Protein AF-A0A1H5WTA2-F1 (afdb_monomer)

Solvent-accessible surface area (backbone atoms only — not comparable to full-atom values): 16941 Å² total; per-residue (Å²): 140,82,85,82,84,84,79,89,81,89,76,88,74,88,80,73,65,70,66,60,52,54,57,53,52,42,56,57,48,24,68,43,55,63,55,51,53,53,46,54,39,55,41,52,45,49,60,53,58,65,55,60,80,76,51,88,81,74,88,73,89,68,82,70,46,68,58,52,55,58,46,52,54,43,55,51,43,40,60,51,52,56,31,44,99,78,43,45,76,58,60,52,90,80,53,52,48,68,46,43,45,50,36,42,52,50,46,51,51,49,54,52,53,51,29,50,51,37,24,52,56,18,48,63,57,35,64,82,53,51,92,81,54,60,69,68,60,51,33,52,54,71,43,33,37,80,45,73,45,97,88,73,42,80,44,80,43,81,43,88,70,57,66,72,60,44,44,54,47,18,56,50,47,32,22,62,54,69,71,46,98,65,79,86,71,74,83,43,69,36,42,53,22,37,59,53,27,49,56,52,39,55,33,55,77,58,55,90,51,79,71,38,57,62,51,51,53,68,53,42,52,24,32,51,43,17,43,58,38,51,52,52,53,51,47,69,53,47,54,60,53,39,54,53,50,54,54,51,51,52,52,50,50,50,56,58,70,67,46,58,71,69,67,64,52,61,66,65,67,77,72,72,88,69,78,75,82,77,76,80,82,74,79,83,81,90,127

Foldseek 3Di:
DDDDDDDDDDDDDPPPVPVVVVVVVQQVLLVCVVVLQLVLLVLLQVLVVVLVVPDDDPDPVPPPRLSNVVVVLVVVLCVLQVCDNSRDRDQLVVDDLVSLLVNLVSLLVVLVSVLLSLLVSLLSLCVVPVVVDDPVLNCVSVQWDWDQDPVRDIDIDRHPDDSVNSSQSSLVSNCVSLVHPDDQPCPDPLVVLLVLSVVLNVQCVDPPDPCSSGQHSVSSVSSVSNSSSSSVSSSVRSVVSSVVVVVVVVVVVVVVVPPPVVVVVVVVVPPPDPDDPDPPPDDDDDD

Structure (mmCIF, N/CA/C/O backbone):
data_AF-A0A1H5WTA2-F1
#
_entry.id   AF-A0A1H5WTA2-F1
#
loop_
_atom_site.group_PDB
_atom_site.id
_atom_site.type_symbol
_atom_site.label_atom_id
_atom_site.label_alt_id
_atom_site.label_comp_id
_atom_site.label_asym_id
_atom_site.label_entity_id
_atom_site.label_seq_id
_atom_site.pdbx_PDB_ins_code
_atom_site.Cartn_x
_atom_site.Cartn_y
_atom_site.Cartn_z
_atom_site.occupancy
_atom_site.B_iso_or_equiv
_atom_site.auth_seq_id
_atom_site.auth_comp_id
_atom_site.auth_asym_id
_atom_site.auth_atom_id
_atom_site.pdbx_PDB_model_num
ATOM 1 N N . MET A 1 1 ? 7.144 -55.702 -43.735 1.00 42.22 1 MET A N 1
ATOM 2 C CA . MET A 1 1 ? 6.876 -54.840 -42.567 1.00 42.22 1 MET A CA 1
ATOM 3 C C . MET A 1 1 ? 6.988 -53.385 -43.007 1.00 42.22 1 MET A C 1
ATOM 5 O O . MET A 1 1 ? 8.106 -52.955 -43.255 1.00 42.22 1 MET A O 1
ATOM 9 N N . PRO A 1 2 ? 5.873 -52.662 -43.200 1.00 40.41 2 PRO A N 1
ATOM 10 C CA . PRO A 1 2 ? 5.891 -51.231 -43.479 1.00 40.41 2 PRO A CA 1
ATOM 11 C C . PRO A 1 2 ? 5.457 -50.428 -42.241 1.00 40.41 2 PRO A C 1
ATOM 13 O O . PRO A 1 2 ? 4.438 -50.735 -41.625 1.00 40.41 2 PRO A O 1
ATOM 16 N N . CYS A 1 3 ? 6.215 -49.390 -41.890 1.00 32.62 3 CYS A N 1
ATOM 17 C CA . CYS A 1 3 ? 5.783 -48.382 -40.924 1.00 32.62 3 CYS A CA 1
ATOM 18 C C . CYS A 1 3 ? 4.913 -47.336 -41.637 1.00 32.62 3 CYS A C 1
ATOM 20 O O . CYS A 1 3 ? 5.401 -46.560 -42.455 1.00 32.62 3 CYS A O 1
ATOM 22 N N . SER A 1 4 ? 3.623 -47.334 -41.306 1.00 38.66 4 SER A N 1
ATOM 23 C CA . SER A 1 4 ? 2.696 -46.193 -41.375 1.00 38.66 4 SER A CA 1
ATOM 24 C C . SER A 1 4 ? 3.353 -44.937 -40.772 1.00 38.66 4 SER A C 1
ATOM 26 O O . SER A 1 4 ? 3.946 -45.030 -39.703 1.00 38.66 4 SER A O 1
ATOM 28 N N . GLY A 1 5 ? 3.349 -43.746 -41.375 1.00 33.62 5 GLY A N 1
ATOM 29 C CA . GLY A 1 5 ? 2.240 -43.082 -42.059 1.00 33.62 5 GLY A CA 1
ATOM 30 C C . GLY A 1 5 ? 1.516 -42.172 -41.061 1.00 33.62 5 GLY A C 1
ATOM 31 O O . GLY A 1 5 ? 0.397 -42.485 -40.673 1.00 33.62 5 GLY A O 1
ATOM 32 N N . PHE A 1 6 ? 2.174 -41.105 -40.586 1.00 31.66 6 PHE A N 1
ATOM 33 C CA . PHE A 1 6 ? 1.567 -40.124 -39.678 1.00 31.66 6 PHE A CA 1
ATOM 34 C C . PHE A 1 6 ? 1.044 -38.933 -40.483 1.00 31.66 6 PHE A C 1
ATOM 36 O O . PHE A 1 6 ? 1.779 -38.293 -41.234 1.00 31.66 6 PHE A O 1
ATOM 43 N N . ALA A 1 7 ? -0.260 -38.715 -40.347 1.00 33.03 7 ALA A N 1
ATOM 44 C CA . ALA A 1 7 ? -1.052 -37.718 -41.037 1.00 33.03 7 ALA A CA 1
ATOM 45 C C . ALA A 1 7 ? -0.747 -36.295 -40.550 1.00 33.03 7 ALA A C 1
ATOM 47 O O . ALA A 1 7 ? -0.477 -36.064 -39.371 1.00 33.03 7 ALA A O 1
ATOM 48 N N . GLY A 1 8 ? -0.834 -35.347 -41.484 1.00 32.91 8 GLY A N 1
ATOM 49 C CA . GLY A 1 8 ? -0.796 -33.920 -41.209 1.00 32.91 8 GLY A CA 1
ATOM 50 C C . GLY A 1 8 ? -2.037 -33.460 -40.448 1.00 32.91 8 GLY A C 1
ATOM 51 O O . GLY A 1 8 ? -3.159 -33.861 -40.755 1.00 32.91 8 GLY A O 1
ATOM 52 N N . PHE A 1 9 ? -1.813 -32.583 -39.476 1.00 26.11 9 PHE A N 1
ATOM 53 C CA . PHE A 1 9 ? -2.850 -31.797 -38.827 1.00 26.11 9 PHE A CA 1
ATOM 54 C C . PHE A 1 9 ? -2.501 -30.326 -39.056 1.00 26.11 9 PHE A C 1
ATOM 56 O O . PHE A 1 9 ? -1.561 -29.797 -38.466 1.00 26.11 9 PHE A O 1
ATOM 63 N N . VAL A 1 10 ? -3.219 -29.697 -39.985 1.00 35.22 10 VAL A N 1
ATOM 64 C CA . VAL A 1 10 ? -3.236 -28.245 -40.161 1.00 35.22 10 VAL A CA 1
ATOM 65 C C . VAL A 1 10 ? -4.259 -27.717 -39.164 1.00 35.22 10 VAL A C 1
ATOM 67 O O . VAL A 1 10 ? -5.447 -27.998 -39.295 1.00 35.22 10 VAL A O 1
ATOM 70 N N . ALA A 1 11 ? -3.797 -26.981 -38.159 1.00 30.08 11 ALA A N 1
ATOM 71 C CA . ALA A 1 11 ? -4.646 -26.144 -37.326 1.00 30.08 11 ALA A CA 1
ATOM 72 C C . ALA A 1 11 ? -4.147 -24.705 -37.468 1.00 30.08 11 ALA A C 1
ATOM 74 O O . ALA A 1 11 ? -3.214 -24.282 -36.791 1.00 30.08 11 ALA A O 1
ATOM 75 N N . GLU A 1 12 ? -4.755 -23.972 -38.399 1.00 34.84 12 GLU A N 1
ATOM 76 C CA . GLU A 1 12 ? -4.746 -22.513 -38.384 1.00 34.84 12 GLU A CA 1
ATOM 77 C C . GLU A 1 12 ? -5.576 -22.057 -37.179 1.00 34.84 12 GLU A C 1
ATOM 79 O O . GLU A 1 12 ? -6.804 -22.132 -37.185 1.00 34.84 12 GLU A O 1
ATOM 84 N N . THR A 1 13 ? -4.915 -21.596 -36.121 1.00 34.09 13 THR A N 1
ATOM 85 C CA . THR A 1 13 ? -5.568 -20.793 -35.087 1.00 34.09 13 THR A CA 1
ATOM 86 C C . THR A 1 13 ? -5.339 -19.323 -35.410 1.00 34.09 13 THR A C 1
ATOM 88 O O . THR A 1 13 ? -4.227 -18.812 -35.293 1.00 34.09 13 THR A O 1
ATOM 91 N N . ASN A 1 14 ? -6.415 -18.665 -35.841 1.00 35.31 14 ASN A N 1
ATOM 92 C CA . ASN A 1 14 ? -6.535 -17.217 -35.967 1.00 35.31 14 ASN A CA 1
ATOM 93 C C . ASN A 1 14 ? -6.326 -16.565 -34.591 1.00 35.31 14 ASN A C 1
ATOM 95 O O . ASN A 1 14 ? -7.237 -16.548 -33.766 1.00 35.31 14 ASN A O 1
ATOM 99 N N . ASP A 1 15 ? -5.131 -16.024 -34.355 1.00 38.53 15 ASP A N 1
ATOM 100 C CA . ASP A 1 15 ? -4.740 -15.366 -33.101 1.00 38.53 15 ASP A CA 1
ATOM 101 C C . ASP A 1 15 ? -4.646 -13.837 -33.272 1.00 38.53 15 ASP A C 1
ATOM 103 O O . ASP A 1 15 ? -3.722 -13.163 -32.823 1.00 38.53 15 ASP A O 1
ATOM 107 N N . SER A 1 16 ? -5.614 -13.272 -33.993 1.00 35.16 16 SER A N 1
ATOM 108 C CA . SER A 1 16 ? -5.727 -11.834 -34.279 1.00 35.16 16 SER A CA 1
ATOM 109 C C . SER A 1 16 ? -6.847 -11.146 -33.483 1.00 35.16 16 SER A C 1
ATOM 111 O O . SER A 1 16 ? -6.972 -9.922 -33.527 1.00 35.16 16 SER A O 1
ATOM 113 N N . GLN A 1 17 ? -7.610 -11.898 -32.677 1.00 34.31 17 GLN A N 1
ATOM 114 C CA . GLN A 1 17 ? -8.686 -11.359 -31.834 1.00 34.31 17 GLN A CA 1
ATOM 115 C C . GLN A 1 17 ? -8.200 -10.889 -30.439 1.00 34.31 17 GLN A C 1
ATOM 117 O O . GLN A 1 17 ? -8.826 -10.017 -29.843 1.00 34.31 17 GLN A O 1
ATOM 122 N N . SER A 1 18 ? -7.063 -11.387 -29.923 1.00 37.81 18 SER A N 1
ATOM 123 C CA . SER A 1 18 ? -6.596 -11.106 -28.543 1.00 37.81 18 SER A CA 1
ATOM 124 C C . SER A 1 18 ? -5.910 -9.737 -28.357 1.00 37.81 18 SER A C 1
ATOM 126 O O . SER A 1 18 ? -5.870 -9.180 -27.254 1.00 37.81 18 SER A O 1
ATOM 128 N N . LEU A 1 19 ? -5.422 -9.132 -29.444 1.00 32.38 19 LEU A N 1
ATOM 129 C CA . LEU A 1 19 ? -4.776 -7.813 -29.422 1.00 32.38 19 LEU A CA 1
ATOM 130 C C . LEU A 1 19 ? -5.785 -6.652 -29.461 1.00 32.38 19 LEU A C 1
ATOM 132 O O . LEU A 1 19 ? -5.507 -5.577 -28.927 1.00 32.38 19 LEU A O 1
ATOM 136 N N . HIS A 1 20 ? -6.981 -6.873 -30.015 1.00 33.72 20 HIS A N 1
ATOM 137 C CA . HIS A 1 20 ? -8.025 -5.846 -30.090 1.00 33.72 20 HIS A CA 1
ATOM 138 C C . HIS A 1 20 ? -8.736 -5.632 -28.736 1.00 33.72 20 HIS A C 1
ATOM 140 O O . HIS A 1 20 ? -9.089 -4.498 -28.395 1.00 33.72 20 HIS A O 1
ATOM 146 N N . ASP A 1 21 ? -8.839 -6.681 -27.910 1.00 33.03 21 ASP A N 1
ATOM 147 C CA . ASP A 1 21 ? -9.397 -6.606 -26.549 1.00 33.03 21 ASP A CA 1
ATOM 148 C C . ASP A 1 21 ? -8.454 -5.912 -25.554 1.00 33.03 21 ASP A C 1
ATOM 150 O O . ASP A 1 21 ? -8.902 -5.211 -24.644 1.00 33.03 21 ASP A O 1
ATOM 154 N N . SER A 1 22 ? -7.140 -6.000 -25.775 1.00 32.94 22 SER A N 1
ATOM 155 C CA . SER A 1 22 ? -6.124 -5.335 -24.946 1.00 32.94 22 SER A CA 1
ATOM 156 C C . SER A 1 22 ? -6.201 -3.801 -25.046 1.00 32.94 22 SER A C 1
ATOM 158 O O . SER A 1 22 ? -6.041 -3.091 -24.049 1.00 32.94 22 SER A O 1
ATOM 160 N N . GLY A 1 23 ? -6.529 -3.276 -26.234 1.00 29.31 23 GLY A N 1
ATOM 161 C CA . GLY A 1 23 ? -6.709 -1.840 -26.477 1.00 29.31 23 GLY A CA 1
ATOM 162 C C . GLY A 1 23 ? -8.018 -1.266 -25.915 1.00 29.31 23 GLY A C 1
ATOM 163 O O . GLY A 1 23 ? -8.058 -0.097 -25.519 1.00 29.31 23 GLY A O 1
ATOM 164 N N . LEU A 1 24 ? -9.080 -2.076 -25.831 1.00 29.39 24 LEU A N 1
ATOM 165 C CA . LEU A 1 24 ? -10.353 -1.687 -25.211 1.00 29.39 24 LEU A CA 1
ATOM 166 C C . LEU A 1 24 ? -10.267 -1.735 -23.673 1.00 29.39 24 LEU A C 1
ATOM 168 O O . LEU A 1 24 ? -10.794 -0.851 -22.993 1.00 29.39 24 LEU A O 1
ATOM 172 N N . LEU A 1 25 ? -9.524 -2.710 -23.129 1.00 31.33 25 LEU A N 1
ATOM 173 C CA . LEU A 1 25 ? -9.218 -2.808 -21.700 1.00 31.33 25 LEU A CA 1
ATOM 174 C C . LEU A 1 25 ? -8.402 -1.598 -21.216 1.00 31.33 25 LEU A C 1
ATOM 176 O O . LEU A 1 25 ? -8.705 -1.054 -20.156 1.00 31.33 25 LEU A O 1
ATOM 180 N N . ALA A 1 26 ? -7.420 -1.144 -22.006 1.00 30.30 26 ALA A N 1
ATOM 181 C CA . ALA A 1 26 ? -6.582 0.021 -21.705 1.00 30.30 26 ALA A CA 1
ATOM 182 C C . ALA A 1 26 ? -7.371 1.348 -21.705 1.00 30.30 26 ALA A C 1
ATOM 184 O O . ALA A 1 26 ? -7.215 2.164 -20.797 1.00 30.30 26 ALA A O 1
ATOM 185 N N . LYS A 1 27 ? -8.294 1.540 -22.661 1.00 29.98 27 LYS A N 1
ATOM 186 C CA . LYS A 1 27 ? -9.157 2.737 -22.720 1.00 29.98 27 LYS A CA 1
ATOM 187 C C . LYS A 1 27 ? -10.151 2.820 -21.553 1.00 29.98 27 LYS A C 1
ATOM 189 O O . LYS A 1 27 ? -10.397 3.910 -21.039 1.00 29.98 27 LYS A O 1
ATOM 194 N N . ASN A 1 28 ? -10.686 1.683 -21.098 1.00 30.03 28 ASN A N 1
ATOM 195 C CA . ASN A 1 28 ? -11.570 1.631 -19.925 1.00 30.03 28 ASN A CA 1
ATOM 196 C C . ASN A 1 28 ? -10.795 1.719 -18.597 1.00 30.03 28 ASN A C 1
ATOM 198 O O . ASN A 1 28 ? -11.300 2.284 -17.629 1.00 30.03 28 ASN A O 1
ATOM 202 N N . LEU A 1 29 ? -9.549 1.236 -18.564 1.00 29.86 29 LEU A N 1
ATOM 203 C CA . LEU A 1 29 ? -8.609 1.413 -17.454 1.00 29.86 29 LEU A CA 1
ATOM 204 C C . LEU A 1 29 ? -8.267 2.887 -17.199 1.00 29.86 29 LEU A C 1
ATOM 206 O O . LEU A 1 29 ? -8.200 3.280 -16.040 1.00 29.86 29 LEU A O 1
ATOM 210 N N . CYS A 1 30 ? -8.112 3.698 -18.250 1.00 33.75 30 CYS A N 1
ATOM 211 C CA . CYS A 1 30 ? -7.736 5.111 -18.144 1.00 33.75 30 CYS A CA 1
ATOM 212 C C . CYS A 1 30 ? -8.818 5.994 -17.501 1.00 33.75 30 CYS A C 1
ATOM 214 O O . CYS A 1 30 ? -8.522 6.701 -16.540 1.00 33.75 30 CYS A O 1
ATOM 216 N N . LYS A 1 31 ? -10.073 5.934 -17.975 1.00 31.95 31 LYS A N 1
ATOM 217 C CA . LYS A 1 31 ? -11.175 6.725 -17.382 1.00 31.95 31 LYS A CA 1
ATOM 218 C C . LYS A 1 31 ? -11.477 6.316 -15.939 1.00 31.95 31 LYS A C 1
ATOM 220 O O . LYS A 1 31 ? -11.933 7.127 -15.142 1.00 31.95 31 LYS A O 1
ATOM 225 N N . CYS A 1 32 ? -11.196 5.057 -15.616 1.00 37.50 32 CYS A N 1
ATOM 226 C CA . CYS A 1 32 ? -11.264 4.524 -14.268 1.00 37.50 32 CYS A CA 1
ATOM 227 C C . CYS A 1 32 ? -10.098 5.038 -13.405 1.00 37.50 32 CYS A C 1
ATOM 229 O O . CYS A 1 32 ? -10.325 5.539 -12.316 1.00 37.50 32 CYS A O 1
ATOM 231 N N . ALA A 1 33 ? -8.849 4.963 -13.865 1.00 34.31 33 ALA A N 1
ATOM 232 C CA . ALA A 1 33 ? -7.684 5.300 -13.045 1.00 34.31 33 ALA A CA 1
ATOM 233 C C . ALA A 1 33 ? -7.612 6.787 -12.650 1.00 34.31 33 ALA A C 1
ATOM 235 O O . ALA A 1 33 ? -7.187 7.082 -11.534 1.00 34.31 33 ALA A O 1
ATOM 236 N N . THR A 1 34 ? -8.055 7.722 -13.499 1.00 42.34 34 THR A N 1
ATOM 237 C CA . THR A 1 34 ? -8.041 9.162 -13.173 1.00 42.34 34 THR A CA 1
ATOM 238 C C . THR A 1 34 ? -9.149 9.554 -12.191 1.00 42.34 34 THR A C 1
ATOM 240 O O . THR A 1 34 ? -8.866 10.226 -11.206 1.00 42.34 34 THR A O 1
ATOM 243 N N . GLY A 1 35 ? -10.381 9.058 -12.365 1.00 43.56 35 GLY A N 1
ATOM 244 C CA . GLY A 1 35 ? -11.494 9.354 -11.448 1.00 43.56 35 GLY A CA 1
ATOM 245 C C . GLY A 1 35 ? -11.498 8.531 -10.151 1.00 43.56 35 GLY A C 1
ATOM 246 O O . GLY A 1 35 ? -11.814 9.041 -9.077 1.00 43.56 35 GLY A O 1
ATOM 247 N N . HIS A 1 36 ? -11.127 7.250 -10.206 1.00 48.03 36 HIS A N 1
ATOM 248 C CA . HIS A 1 36 ? -11.206 6.361 -9.038 1.00 48.03 36 HIS A CA 1
ATOM 249 C C . HIS A 1 36 ? -10.177 6.686 -7.971 1.00 48.03 36 HIS A C 1
ATOM 251 O O . HIS A 1 36 ? -10.388 6.475 -6.779 1.00 48.03 36 HIS A O 1
ATOM 257 N N . SER A 1 37 ? -9.041 7.193 -8.400 1.00 45.75 37 SER A N 1
ATOM 258 C CA . SER A 1 37 ? -7.910 7.386 -7.530 1.00 45.75 37 SER A CA 1
ATOM 259 C C . SER A 1 37 ? -7.973 8.753 -6.829 1.00 45.75 37 SER A C 1
ATOM 261 O O . SER A 1 37 ? -7.564 8.883 -5.672 1.00 45.75 37 SER A O 1
ATOM 263 N N . GLU A 1 38 ? -8.621 9.733 -7.462 1.00 46.09 38 GLU A N 1
ATOM 264 C CA . GLU A 1 38 ? -9.138 10.942 -6.822 1.00 46.09 38 GLU A CA 1
ATOM 265 C C . GLU A 1 38 ? -10.255 10.605 -5.818 1.00 46.09 38 GLU A C 1
ATOM 267 O O . GLU A 1 38 ? -10.238 11.106 -4.694 1.00 46.09 38 GLU A O 1
ATOM 272 N N . ALA A 1 39 ? -11.155 9.670 -6.156 1.00 46.56 39 ALA A N 1
ATOM 273 C CA . ALA A 1 39 ? -12.184 9.188 -5.235 1.00 46.56 39 ALA A CA 1
ATOM 274 C C . ALA A 1 39 ? -11.585 8.512 -3.989 1.00 46.56 39 ALA A C 1
ATOM 276 O O . ALA A 1 39 ? -11.941 8.909 -2.884 1.00 46.56 39 ALA A O 1
ATOM 277 N N . ILE A 1 40 ? -10.621 7.584 -4.120 1.00 52.53 40 ILE A N 1
ATOM 278 C CA . ILE A 1 40 ? -9.873 7.015 -2.971 1.00 52.53 40 ILE A CA 1
ATOM 279 C C . ILE A 1 40 ? -9.318 8.122 -2.081 1.00 52.53 40 ILE A C 1
ATOM 281 O O . ILE A 1 40 ? -9.391 8.054 -0.855 1.00 52.53 40 ILE A O 1
ATOM 285 N N . PHE A 1 41 ? -8.753 9.149 -2.707 1.00 53.91 41 PHE A N 1
ATOM 286 C CA . PHE A 1 41 ? -8.144 10.252 -1.994 1.00 53.91 41 PHE A CA 1
ATOM 287 C C . PHE A 1 41 ? -9.169 11.072 -1.223 1.00 53.91 41 PHE A C 1
ATOM 289 O O . PHE A 1 41 ? -9.008 11.273 -0.024 1.00 53.91 41 PHE A O 1
ATOM 296 N N . LEU A 1 42 ? -10.259 11.479 -1.868 1.00 49.81 42 LEU A N 1
ATOM 297 C CA . LEU A 1 42 ? -11.355 12.208 -1.229 1.00 49.81 42 LEU A CA 1
ATOM 298 C C . LEU A 1 42 ? -12.015 11.397 -0.105 1.00 49.81 42 LEU A C 1
ATOM 300 O O . LEU A 1 42 ? -12.370 11.964 0.928 1.00 49.81 42 LEU A O 1
ATOM 304 N N . ILE A 1 43 ? -12.105 10.077 -0.273 1.00 53.62 43 ILE A N 1
ATOM 305 C CA . ILE A 1 43 ? -12.581 9.123 0.733 1.00 53.62 43 ILE A CA 1
ATOM 306 C C . ILE A 1 43 ? -11.666 9.127 1.963 1.00 53.62 43 ILE A C 1
ATOM 308 O O . ILE A 1 43 ? -12.142 9.294 3.087 1.00 53.62 43 ILE A O 1
ATOM 312 N N . LEU A 1 44 ? -10.352 8.987 1.761 1.00 51.84 44 LEU A N 1
ATOM 313 C CA . LEU A 1 44 ? -9.369 8.989 2.845 1.00 51.84 44 LEU A CA 1
ATOM 314 C C . LEU A 1 44 ? -9.343 10.341 3.568 1.00 51.84 44 LEU A C 1
ATOM 316 O O . LEU A 1 44 ? -9.304 10.379 4.792 1.00 51.84 44 LEU A O 1
ATOM 320 N N . ILE A 1 45 ? -9.432 11.448 2.832 1.00 53.09 45 ILE A N 1
ATOM 321 C CA . ILE A 1 45 ? -9.474 12.808 3.388 1.00 53.09 45 ILE A CA 1
ATOM 322 C C . ILE A 1 45 ? -10.716 13.020 4.246 1.00 53.09 45 ILE A C 1
ATOM 324 O O . ILE A 1 45 ? -10.609 13.555 5.349 1.00 53.09 45 ILE A O 1
ATOM 328 N N . ARG A 1 46 ? -11.891 12.586 3.775 1.00 53.81 46 ARG A N 1
ATOM 329 C CA . ARG A 1 46 ? -13.125 12.663 4.567 1.00 53.81 46 ARG A CA 1
ATOM 330 C C . ARG A 1 46 ? -13.026 11.820 5.829 1.00 53.81 46 ARG A C 1
ATOM 332 O O . ARG A 1 46 ? -13.321 12.341 6.899 1.00 53.81 46 ARG A O 1
ATOM 339 N N . ALA A 1 47 ? -12.543 10.581 5.726 1.00 50.06 47 ALA A N 1
ATOM 340 C CA . ALA A 1 47 ? -12.356 9.706 6.883 1.00 50.06 47 ALA A CA 1
ATOM 341 C C . ALA A 1 47 ? -11.379 10.300 7.919 1.00 50.06 47 ALA A C 1
ATOM 343 O O . ALA A 1 47 ? -11.614 10.188 9.121 1.00 50.06 47 ALA A O 1
ATOM 344 N N . ILE A 1 48 ? -10.319 10.978 7.462 1.00 49.81 48 ILE A N 1
ATOM 345 C CA . ILE A 1 48 ? -9.354 11.677 8.322 1.00 49.81 48 ILE A CA 1
ATOM 346 C C . ILE A 1 48 ? -10.002 12.892 9.001 1.00 49.81 48 ILE A C 1
ATOM 348 O O . ILE A 1 48 ? -9.944 13.003 10.225 1.00 49.81 48 ILE A O 1
ATOM 352 N N . ASN A 1 49 ? -10.663 13.765 8.236 1.00 48.16 49 ASN A N 1
ATOM 353 C CA . ASN A 1 49 ? -11.277 14.988 8.764 1.00 48.16 49 ASN A CA 1
ATOM 354 C C . ASN A 1 49 ? -12.422 14.693 9.756 1.00 48.16 49 ASN A C 1
ATOM 356 O O . ASN A 1 49 ? -12.604 15.440 10.710 1.00 48.16 49 ASN A O 1
ATOM 360 N N . MET A 1 50 ? -13.141 13.573 9.596 1.00 53.91 50 MET A N 1
ATOM 361 C CA . MET A 1 50 ? -14.200 13.133 10.521 1.00 53.91 50 MET A CA 1
ATOM 362 C C . MET A 1 50 ? -13.718 12.807 11.941 1.00 53.91 50 MET A C 1
ATOM 364 O O . MET A 1 50 ? -14.509 12.867 12.881 1.00 53.91 50 MET A O 1
ATOM 368 N N . GLN A 1 51 ? -12.463 12.382 12.105 1.00 47.31 51 GLN A N 1
ATOM 369 C CA . GLN A 1 51 ? -11.945 11.928 13.403 1.00 47.31 51 GLN A CA 1
ATOM 370 C C . GLN A 1 51 ? -11.280 13.061 14.193 1.00 47.31 51 GLN A C 1
ATOM 372 O O . GLN A 1 51 ? -11.223 12.998 15.420 1.00 47.31 51 GLN A O 1
ATOM 377 N N . VAL A 1 52 ? -10.832 14.118 13.506 1.00 46.56 52 VAL A N 1
ATOM 378 C CA . VAL A 1 52 ? -10.250 15.317 14.132 1.00 46.56 52 VAL A CA 1
ATOM 379 C C . VAL A 1 52 ? -11.302 16.092 14.936 1.00 46.56 52 VAL A C 1
ATOM 381 O O . VAL A 1 52 ? -10.987 16.651 15.978 1.00 46.56 52 VAL A O 1
ATOM 384 N N . GLU A 1 53 ? -12.574 16.040 14.536 1.00 48.44 53 GLU A N 1
ATOM 385 C CA . GLU A 1 53 ? -13.669 16.748 15.218 1.00 48.44 53 GLU A CA 1
ATOM 386 C C . GLU A 1 53 ? -14.070 16.133 16.578 1.00 48.44 53 GLU A C 1
ATOM 388 O O . GLU A 1 53 ? -14.829 16.741 17.329 1.00 48.44 53 GLU A O 1
ATOM 393 N N . LYS A 1 54 ? -13.573 14.931 16.920 1.00 45.12 54 LYS A N 1
ATOM 394 C CA . LYS A 1 54 ? -13.970 14.187 18.134 1.00 45.12 54 LYS A CA 1
ATOM 395 C C . LYS A 1 54 ? -12.899 14.072 19.221 1.00 45.12 54 LYS A C 1
ATOM 397 O O . LYS A 1 54 ? -13.204 13.513 20.273 1.00 45.12 54 LYS A O 1
ATOM 402 N N . GLN A 1 55 ? -11.676 14.566 19.016 1.00 42.16 55 GLN A N 1
ATOM 403 C CA . GLN A 1 55 ? -10.627 14.508 20.044 1.00 42.16 55 GLN A CA 1
ATOM 404 C C . GLN A 1 55 ? -10.045 15.894 20.350 1.00 42.16 55 GLN A C 1
ATOM 406 O O . GLN A 1 55 ? -9.764 16.643 19.415 1.00 42.16 55 GLN A O 1
ATOM 411 N N . PRO A 1 56 ? -9.828 16.248 21.635 1.00 42.50 56 PRO A N 1
ATOM 412 C CA . PRO A 1 56 ? -9.079 17.447 21.982 1.00 42.50 56 PRO A CA 1
ATOM 413 C C . PRO A 1 56 ? -7.662 17.320 21.413 1.00 42.50 56 PRO A C 1
ATOM 415 O O . PRO A 1 56 ? -6.956 16.343 21.669 1.00 42.50 56 PRO A O 1
ATOM 418 N N . ALA A 1 57 ? -7.302 18.292 20.581 1.00 39.56 57 ALA A N 1
ATOM 419 C CA . ALA A 1 57 ? -6.100 18.316 19.769 1.00 39.56 57 ALA A CA 1
ATOM 420 C C . ALA A 1 57 ? -4.825 18.035 20.585 1.00 39.56 57 ALA A C 1
ATOM 422 O O . ALA A 1 57 ? -4.419 18.824 21.434 1.00 39.56 57 ALA A O 1
ATOM 423 N N . GLN A 1 58 ? -4.149 16.932 20.269 1.00 43.81 58 GLN A N 1
ATOM 424 C CA . GLN A 1 58 ? -2.690 16.899 20.321 1.00 43.81 58 GLN A CA 1
ATOM 425 C C . GLN A 1 58 ? -2.209 17.495 18.988 1.00 43.81 58 GLN A C 1
ATOM 427 O O . GLN A 1 58 ? -2.625 16.988 17.940 1.00 43.81 58 GLN A O 1
ATOM 432 N N . PRO A 1 59 ? -1.403 18.571 18.986 1.00 40.28 59 PRO A N 1
ATOM 433 C CA . PRO A 1 59 ? -0.967 19.215 17.757 1.00 40.28 59 PRO A CA 1
ATOM 434 C C . PRO A 1 59 ? 0.038 18.302 17.053 1.00 40.28 59 PRO A C 1
ATOM 436 O O . PRO A 1 59 ? 1.196 18.189 17.444 1.00 40.28 59 PRO A O 1
ATOM 439 N N . PHE A 1 60 ? -0.426 17.606 16.020 1.00 45.25 60 PHE A N 1
ATOM 440 C CA . PHE A 1 60 ? 0.451 17.094 14.979 1.00 45.25 60 PHE A CA 1
ATOM 441 C C . PHE A 1 60 ? 0.585 18.225 13.954 1.00 45.25 60 PHE A C 1
ATOM 443 O O . PHE A 1 60 ? -0.293 18.405 13.117 1.00 45.25 60 PHE A O 1
ATOM 450 N N . ASP A 1 61 ? 1.661 19.005 14.055 1.00 40.41 61 ASP A N 1
ATOM 451 C CA . ASP A 1 61 ? 1.964 20.182 13.217 1.00 40.41 61 ASP A CA 1
ATOM 452 C C . ASP A 1 61 ? 2.306 19.854 11.742 1.00 40.41 61 ASP A C 1
ATOM 454 O O . ASP A 1 61 ? 2.819 20.691 11.003 1.00 40.41 61 ASP A O 1
ATOM 458 N N . GLU A 1 62 ? 2.010 18.647 11.254 1.00 49.19 62 GLU A N 1
ATOM 459 C CA . GLU A 1 62 ? 2.201 18.280 9.847 1.00 49.19 62 GLU A CA 1
ATOM 460 C C . GLU A 1 62 ? 0.871 18.312 9.098 1.00 49.19 62 GLU A C 1
ATOM 462 O O . GLU A 1 62 ? 0.268 17.299 8.743 1.00 49.19 62 GLU A O 1
ATOM 467 N N . GLU A 1 63 ? 0.451 19.532 8.784 1.00 44.84 63 GLU A N 1
ATOM 468 C CA . GLU A 1 63 ? -0.634 19.858 7.858 1.00 44.84 63 GLU A CA 1
ATOM 469 C C . GLU A 1 63 ? -0.274 19.551 6.388 1.00 44.84 63 GLU A C 1
ATOM 471 O O . GLU A 1 63 ? -0.869 20.079 5.444 1.00 44.84 63 GLU A O 1
ATOM 476 N N . VAL A 1 64 ? 0.680 18.646 6.145 1.00 49.38 64 VAL A N 1
ATOM 477 C CA . VAL A 1 64 ? 0.769 17.995 4.845 1.00 49.38 64 VAL A CA 1
ATOM 478 C C . VAL A 1 64 ? -0.365 16.986 4.805 1.00 49.38 64 VAL A C 1
ATOM 480 O O . VAL A 1 64 ? -0.217 15.814 5.151 1.00 49.38 64 VAL A O 1
ATOM 483 N N . SER A 1 65 ? -1.543 17.479 4.419 1.00 58.78 65 SER A N 1
ATOM 484 C CA . SER A 1 65 ? -2.718 16.645 4.236 1.00 58.78 65 SER A CA 1
ATOM 485 C C . SER A 1 65 ? -2.296 15.431 3.419 1.00 58.78 65 SER A C 1
ATOM 487 O O . SER A 1 65 ? -1.721 15.578 2.340 1.00 58.78 65 SER A O 1
ATOM 489 N N . ILE A 1 66 ? -2.569 14.227 3.922 1.00 52.25 66 ILE A N 1
ATOM 490 C CA . ILE A 1 66 ? -2.319 12.973 3.199 1.00 52.25 66 ILE A CA 1
ATOM 491 C C . ILE A 1 66 ? -2.882 13.081 1.764 1.00 52.25 66 ILE A C 1
ATOM 493 O O . ILE A 1 66 ? -2.271 12.536 0.851 1.00 52.25 66 ILE A O 1
ATOM 497 N N . ALA A 1 67 ? -3.939 13.904 1.579 1.00 53.25 67 ALA A N 1
ATOM 498 C CA . ALA A 1 67 ? -4.519 14.445 0.338 1.00 53.25 67 ALA A CA 1
ATOM 499 C C . ALA A 1 67 ? -3.556 15.036 -0.699 1.00 53.25 67 ALA A C 1
ATOM 501 O O . ALA A 1 67 ? -3.752 14.909 -1.905 1.00 53.25 67 ALA A O 1
ATOM 502 N N . LYS A 1 68 ? -2.578 15.786 -0.223 1.00 61.28 68 LYS A N 1
ATOM 503 C CA . LYS A 1 68 ? -1.601 16.484 -1.031 1.00 61.28 68 LYS A CA 1
ATOM 504 C C . LYS A 1 68 ? -0.512 15.500 -1.434 1.00 61.28 68 LYS A C 1
ATOM 506 O O . LYS A 1 68 ? -0.281 15.351 -2.624 1.00 61.28 68 LYS A O 1
ATOM 511 N N . ILE A 1 69 ? -0.000 14.716 -0.479 1.00 57.84 69 ILE A N 1
ATOM 512 C CA . ILE A 1 69 ? 1.056 13.721 -0.721 1.00 57.84 69 ILE A CA 1
ATOM 513 C C . ILE A 1 69 ? 0.651 12.711 -1.791 1.00 57.84 69 ILE A C 1
ATOM 515 O O . ILE A 1 69 ? 1.412 12.496 -2.719 1.00 57.84 69 ILE A O 1
ATOM 519 N N . GLY A 1 70 ? -0.523 12.077 -1.715 1.00 61.12 70 GLY A N 1
ATOM 520 C CA . GLY A 1 70 ? -0.855 11.084 -2.748 1.00 61.12 70 GLY A CA 1
ATOM 521 C C . GLY A 1 70 ? -1.450 11.649 -4.035 1.00 61.12 70 GLY A C 1
ATOM 522 O O . GLY A 1 70 ? -1.493 10.905 -5.010 1.00 61.12 70 GLY A O 1
ATOM 523 N N . ARG A 1 71 ? -1.839 12.934 -4.091 1.00 63.41 71 ARG A N 1
ATOM 524 C CA . ARG A 1 71 ? -2.002 13.628 -5.381 1.00 63.41 71 ARG A CA 1
ATOM 525 C C . ARG A 1 71 ? -0.639 13.880 -6.015 1.00 63.41 71 ARG A C 1
ATOM 527 O O . ARG A 1 71 ? -0.427 13.446 -7.132 1.00 63.41 71 ARG A O 1
ATOM 534 N N . GLU A 1 72 ? 0.309 14.435 -5.265 1.00 64.62 72 GLU A N 1
ATOM 535 C CA . GLU A 1 72 ? 1.678 14.670 -5.741 1.00 64.62 72 GLU A CA 1
ATOM 536 C C . GLU A 1 72 ? 2.360 13.365 -6.173 1.00 64.62 72 GLU A C 1
ATOM 538 O O . GLU A 1 72 ? 2.879 13.288 -7.279 1.00 64.62 72 GLU A O 1
ATOM 543 N N . LEU A 1 73 ? 2.262 12.291 -5.379 1.00 60.59 73 LEU A N 1
ATOM 544 C CA . LEU A 1 73 ? 2.799 10.978 -5.754 1.00 60.59 73 LEU A CA 1
ATOM 545 C C . LEU A 1 73 ? 2.103 10.389 -6.983 1.00 60.59 73 LEU A C 1
ATOM 547 O O . LEU A 1 73 ? 2.742 9.659 -7.732 1.00 60.59 73 LEU A O 1
ATOM 551 N N . ARG A 1 74 ? 0.809 10.659 -7.192 1.00 63.25 74 ARG A N 1
ATOM 552 C CA . ARG A 1 74 ? 0.080 10.216 -8.388 1.00 63.25 74 ARG A CA 1
ATOM 553 C C . ARG A 1 74 ? 0.515 11.000 -9.610 1.00 63.25 74 ARG A C 1
ATOM 555 O O . ARG A 1 74 ? 0.785 10.381 -10.630 1.00 63.25 74 ARG A O 1
ATOM 562 N N . ASP A 1 75 ? 0.559 12.318 -9.509 1.00 64.50 75 ASP A N 1
ATOM 563 C CA . ASP A 1 75 ? 0.910 13.201 -10.615 1.00 64.50 75 ASP A CA 1
ATOM 564 C C . ASP A 1 75 ? 2.364 12.943 -11.030 1.00 64.50 75 ASP A C 1
ATOM 566 O O . ASP A 1 75 ? 2.648 12.761 -12.214 1.00 64.50 75 ASP A O 1
ATOM 570 N N . GLU A 1 76 ? 3.263 12.760 -10.055 1.00 63.78 76 GLU A N 1
ATOM 571 C CA . GLU A 1 76 ? 4.620 12.271 -10.301 1.00 63.78 76 GLU A CA 1
ATOM 572 C C . GLU A 1 76 ? 4.628 10.870 -10.917 1.00 63.78 76 GLU A C 1
ATOM 574 O O . GLU A 1 76 ? 5.437 10.611 -11.801 1.00 63.78 76 GLU A O 1
ATOM 579 N N . PHE A 1 77 ? 3.746 9.958 -10.495 1.00 63.22 77 PHE A N 1
ATOM 580 C CA . PHE A 1 77 ? 3.674 8.605 -11.052 1.00 63.22 77 PHE A CA 1
ATOM 581 C C . PHE A 1 77 ? 3.178 8.589 -12.504 1.00 63.22 77 PHE A C 1
ATOM 583 O O . PHE A 1 77 ? 3.785 7.922 -13.342 1.00 63.22 77 PHE A O 1
ATOM 590 N N . CYS A 1 78 ? 2.107 9.321 -12.815 1.00 60.38 78 CYS A N 1
ATOM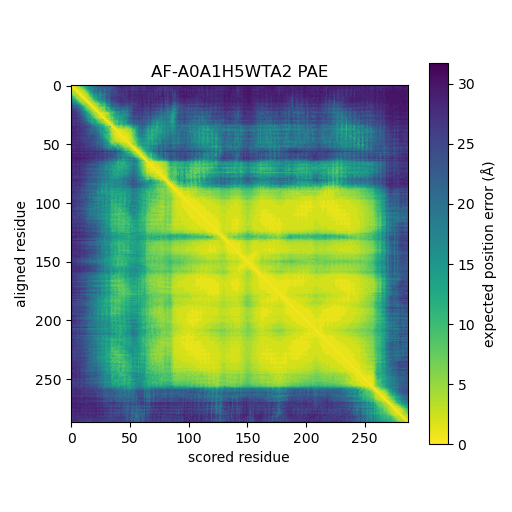 591 C CA . CYS A 1 78 ? 1.574 9.487 -14.167 1.00 60.38 78 CYS A CA 1
ATOM 592 C C . CYS A 1 78 ? 2.634 10.097 -15.088 1.00 60.38 78 CYS A C 1
ATOM 594 O O . CYS A 1 78 ? 2.879 9.568 -16.172 1.00 60.38 78 CYS A O 1
ATOM 596 N N . TRP A 1 79 ? 3.343 11.117 -14.600 1.00 60.97 79 TRP A N 1
ATOM 597 C CA . TRP A 1 79 ? 4.441 11.747 -15.323 1.00 60.97 79 TRP A CA 1
ATOM 598 C C . TRP A 1 79 ? 5.659 10.817 -15.497 1.00 60.97 79 TRP A C 1
ATOM 600 O O . TRP A 1 79 ? 6.214 10.713 -16.587 1.00 60.97 79 TRP A O 1
ATOM 610 N N . LEU A 1 80 ? 6.065 10.073 -14.459 1.00 56.22 80 LEU A N 1
ATOM 611 C CA . LEU A 1 80 ? 7.228 9.167 -14.495 1.00 56.22 80 LEU A CA 1
ATOM 612 C C . LEU A 1 80 ? 6.997 7.898 -15.312 1.00 56.22 80 LEU A C 1
ATOM 614 O O . LEU A 1 80 ? 7.960 7.288 -15.786 1.00 56.22 80 LEU A O 1
ATOM 618 N N . ALA A 1 81 ? 5.744 7.480 -15.451 1.00 54.06 81 ALA A N 1
ATOM 619 C CA . ALA A 1 81 ? 5.379 6.334 -16.260 1.00 54.06 81 ALA A CA 1
ATOM 620 C C . ALA A 1 81 ? 5.243 6.676 -17.749 1.00 54.06 81 ALA A C 1
ATOM 622 O O . ALA A 1 81 ? 5.043 5.747 -18.531 1.00 54.06 81 ALA A O 1
ATOM 623 N N . ASP A 1 82 ? 5.345 7.963 -18.117 1.00 56.44 82 ASP A N 1
ATOM 624 C CA . ASP A 1 82 ? 5.022 8.488 -19.452 1.00 56.44 82 ASP A CA 1
ATOM 625 C C . ASP A 1 82 ? 3.646 7.981 -19.922 1.00 56.44 82 ASP A C 1
ATOM 627 O O . ASP A 1 82 ? 3.382 7.793 -21.109 1.00 56.44 82 ASP A O 1
ATOM 631 N N . ILE A 1 83 ? 2.767 7.696 -18.950 1.00 60.06 83 ILE A N 1
ATOM 632 C CA . ILE 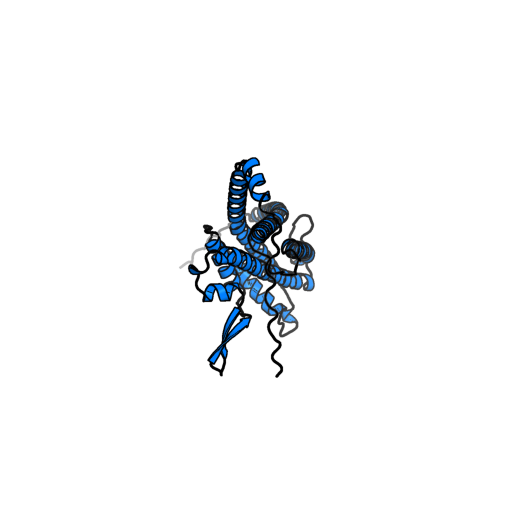A 1 83 ? 1.382 7.360 -19.215 1.00 60.06 83 ILE A CA 1
ATOM 633 C C . ILE A 1 83 ? 0.794 8.681 -19.663 1.00 60.06 83 ILE A C 1
ATOM 635 O O . ILE A 1 83 ? 0.532 9.541 -18.824 1.00 60.06 83 ILE A O 1
ATOM 639 N N . GLY A 1 84 ? 0.692 8.866 -20.981 1.00 53.31 84 GLY A N 1
ATOM 640 C CA . GLY A 1 84 ? 0.195 10.105 -21.561 1.00 53.31 84 GLY A CA 1
ATOM 641 C C . GLY A 1 84 ? -1.138 10.494 -20.929 1.00 53.31 84 GLY A C 1
ATOM 642 O O . GLY A 1 84 ? -1.821 9.658 -20.335 1.00 53.31 84 GLY A O 1
ATOM 643 N N . ASP A 1 85 ? -1.559 11.746 -21.092 1.00 57.53 85 ASP A N 1
ATOM 644 C CA . ASP A 1 85 ? -2.860 12.214 -20.583 1.00 57.53 85 ASP A CA 1
ATOM 645 C C . ASP A 1 85 ? -4.047 11.338 -21.062 1.00 57.53 85 ASP A C 1
ATOM 647 O O . ASP A 1 85 ? -5.140 11.377 -20.498 1.00 57.53 85 ASP A O 1
ATOM 651 N N . ASP A 1 86 ? -3.830 10.505 -22.088 1.00 65.62 86 ASP A N 1
ATOM 652 C CA . ASP A 1 86 ? -4.757 9.497 -22.605 1.00 65.62 86 ASP A CA 1
ATOM 653 C C . ASP A 1 86 ? -4.769 8.152 -21.841 1.00 65.62 86 ASP A C 1
ATOM 655 O O . ASP A 1 86 ? -5.494 7.227 -22.226 1.00 65.62 86 ASP A O 1
ATOM 659 N N . GLY A 1 87 ? -3.972 8.028 -20.779 1.00 65.12 87 GLY A N 1
ATOM 660 C CA . GLY A 1 87 ? -3.836 6.851 -19.927 1.00 65.12 87 GLY A CA 1
ATOM 661 C C . GLY A 1 87 ? -3.205 5.635 -20.595 1.00 65.12 87 GLY A C 1
ATOM 662 O O . GLY A 1 87 ? -3.351 4.520 -20.078 1.00 65.12 87 GLY A O 1
ATOM 663 N N . ARG A 1 88 ? -2.536 5.795 -21.742 1.00 73.38 88 ARG A N 1
ATOM 664 C CA . ARG A 1 88 ? -1.846 4.679 -22.395 1.00 73.38 88 ARG A CA 1
ATOM 665 C C . ARG A 1 88 ? -0.525 4.386 -21.709 1.00 73.38 88 ARG A C 1
ATOM 667 O O . ARG A 1 88 ? 0.315 5.256 -21.549 1.00 73.38 88 ARG A O 1
ATOM 674 N N . VAL A 1 89 ? -0.324 3.119 -21.369 1.00 78.69 89 VAL A N 1
ATOM 675 C CA . VAL A 1 89 ? 0.988 2.608 -20.973 1.00 78.69 89 VAL A CA 1
ATOM 676 C C . VAL A 1 89 ? 1.902 2.633 -22.205 1.00 78.69 89 VAL A C 1
ATOM 678 O O . VAL A 1 89 ? 1.515 2.043 -23.219 1.00 78.69 89 VAL A O 1
ATOM 681 N N . PRO A 1 90 ? 3.079 3.282 -22.147 1.00 82.56 90 PRO A N 1
ATOM 682 C CA . PRO A 1 90 ? 4.037 3.254 -23.244 1.00 82.56 90 PRO A CA 1
ATOM 683 C C . PRO A 1 90 ? 4.423 1.831 -23.635 1.00 82.56 90 PRO A C 1
ATOM 685 O O . PRO A 1 90 ? 4.499 0.939 -22.784 1.00 82.56 90 PRO A O 1
ATOM 688 N N . ASP A 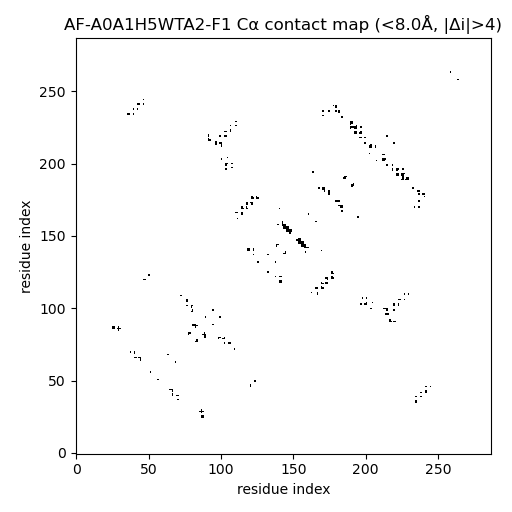1 91 ? 4.729 1.634 -24.916 1.00 87.31 91 ASP A N 1
ATOM 689 C CA . ASP A 1 91 ? 5.378 0.405 -25.361 1.00 87.31 91 ASP A CA 1
ATOM 690 C C . ASP A 1 91 ? 6.682 0.230 -24.562 1.00 87.31 91 ASP A C 1
ATOM 692 O O . ASP A 1 91 ? 7.527 1.130 -24.577 1.00 87.31 91 ASP A O 1
ATOM 696 N N . PRO A 1 92 ? 6.886 -0.897 -23.852 1.00 87.81 92 PRO A N 1
ATOM 697 C CA . PRO A 1 92 ? 8.124 -1.146 -23.132 1.00 87.81 92 PRO A CA 1
ATOM 698 C C . PRO A 1 92 ? 9.370 -0.846 -23.971 1.00 87.81 92 PRO A C 1
ATOM 700 O O . PRO A 1 92 ? 10.311 -0.252 -23.437 1.00 87.81 92 PRO A O 1
ATOM 703 N N . ALA A 1 93 ? 9.362 -1.175 -25.269 1.00 90.31 93 ALA A N 1
ATOM 704 C CA . ALA A 1 93 ? 10.483 -0.967 -26.183 1.00 90.31 93 ALA A CA 1
ATOM 705 C C . ALA A 1 93 ? 10.840 0.516 -26.397 1.00 90.31 93 ALA A C 1
ATOM 707 O O . ALA A 1 93 ? 12.009 0.833 -26.622 1.00 90.31 93 ALA A O 1
ATOM 708 N N . SER A 1 94 ? 9.881 1.439 -26.261 1.00 89.25 94 SER A N 1
ATOM 709 C CA . SER A 1 94 ? 10.124 2.880 -26.416 1.00 89.25 94 SER A CA 1
ATOM 710 C C . SER A 1 94 ? 10.648 3.554 -25.141 1.00 89.25 94 SER A C 1
ATOM 712 O O . SER A 1 94 ? 11.110 4.693 -25.190 1.00 89.25 94 SER A O 1
ATOM 714 N N . VAL A 1 95 ? 10.605 2.873 -23.990 1.00 88.94 95 VAL A N 1
ATOM 715 C CA . VAL A 1 95 ? 10.973 3.451 -22.687 1.00 88.94 95 VAL A CA 1
ATOM 716 C C . VAL A 1 95 ? 12.448 3.215 -22.368 1.00 88.94 95 VAL A C 1
ATOM 718 O O . VAL A 1 95 ? 12.922 2.079 -22.327 1.00 88.94 95 VAL A O 1
ATOM 721 N N . THR A 1 96 ? 13.183 4.281 -22.041 1.00 90.06 96 THR A N 1
ATOM 722 C CA . THR A 1 96 ? 14.602 4.180 -21.651 1.00 90.06 96 THR A CA 1
ATOM 723 C C . THR A 1 96 ? 14.804 3.361 -20.368 1.00 90.06 96 THR A C 1
ATOM 725 O O . THR A 1 96 ? 13.992 3.413 -19.443 1.00 90.06 96 THR A O 1
ATOM 728 N N . HIS A 1 97 ? 15.947 2.679 -20.219 1.00 90.12 97 HIS A N 1
ATOM 729 C CA . HIS A 1 97 ? 16.256 1.930 -18.987 1.00 90.12 97 HIS A CA 1
ATOM 730 C C . HIS A 1 97 ? 16.210 2.786 -17.710 1.00 90.12 97 HIS A C 1
ATOM 732 O O . HIS A 1 97 ? 15.830 2.290 -16.649 1.00 90.12 97 HIS A O 1
ATOM 738 N N . ARG A 1 98 ? 16.585 4.072 -17.796 1.00 88.38 98 ARG A N 1
ATOM 739 C CA . ARG A 1 98 ? 16.490 5.011 -16.668 1.00 88.38 98 ARG A CA 1
ATOM 740 C C . ARG A 1 98 ? 15.036 5.213 -16.243 1.00 88.38 98 ARG A C 1
ATOM 742 O O . ARG A 1 98 ? 14.751 5.109 -15.053 1.00 88.38 98 ARG A O 1
ATOM 749 N N . ALA A 1 99 ? 14.141 5.455 -17.198 1.00 87.06 99 ALA A N 1
ATOM 750 C CA . ALA A 1 99 ? 12.716 5.616 -16.929 1.00 87.06 99 ALA A CA 1
ATOM 751 C C . ALA A 1 99 ? 12.099 4.326 -16.363 1.00 87.06 99 ALA A C 1
ATOM 753 O O . ALA A 1 99 ? 11.432 4.376 -15.333 1.00 87.06 99 ALA A O 1
ATOM 754 N N . ARG A 1 100 ? 12.432 3.151 -16.925 1.00 92.00 100 ARG A N 1
ATOM 755 C CA . ARG A 1 100 ? 11.960 1.854 -16.398 1.00 92.00 100 ARG A CA 1
ATOM 756 C C . ARG A 1 100 ? 12.358 1.637 -14.929 1.00 92.00 100 ARG A C 1
ATOM 758 O O . ARG A 1 100 ? 11.537 1.196 -14.130 1.00 92.00 100 ARG A O 1
ATOM 765 N N . ARG A 1 101 ? 13.598 1.975 -14.544 1.00 93.62 101 ARG A N 1
ATOM 766 C CA . ARG A 1 101 ? 14.045 1.916 -13.136 1.00 93.62 101 ARG A CA 1
ATOM 767 C C . ARG A 1 101 ? 13.263 2.862 -12.233 1.00 93.62 101 ARG A C 1
ATOM 769 O O . ARG A 1 101 ? 12.879 2.466 -11.135 1.00 93.62 101 ARG A O 1
ATOM 776 N N . ASN A 1 102 ? 13.081 4.105 -12.673 1.00 87.19 102 ASN A N 1
ATOM 777 C CA . ASN A 1 102 ? 12.349 5.099 -11.898 1.00 87.19 102 ASN A CA 1
ATOM 778 C C . ASN A 1 102 ? 10.909 4.646 -11.671 1.00 87.19 102 ASN A C 1
ATOM 780 O O . ASN A 1 102 ? 10.464 4.665 -10.528 1.00 87.19 102 ASN A O 1
ATOM 784 N N . LEU A 1 103 ? 10.247 4.117 -12.705 1.00 89.19 103 LEU A N 1
ATOM 785 C CA . LEU A 1 103 ? 8.913 3.543 -12.570 1.00 89.19 103 LEU A CA 1
ATOM 786 C C . LEU A 1 103 ? 8.870 2.483 -11.465 1.00 89.19 103 LEU A C 1
ATOM 788 O O . LEU A 1 103 ? 8.036 2.577 -10.570 1.00 89.19 103 LEU A O 1
ATOM 792 N N . VAL A 1 104 ? 9.773 1.494 -11.495 1.00 93.94 104 VAL A N 1
ATOM 793 C CA . VAL A 1 104 ? 9.810 0.437 -10.470 1.00 93.94 104 VAL A CA 1
ATOM 794 C C . VAL A 1 104 ? 9.902 1.047 -9.069 1.00 93.94 104 VAL A C 1
ATOM 796 O O . VAL A 1 104 ? 9.148 0.653 -8.184 1.00 93.94 104 VAL A O 1
ATOM 799 N N . ARG A 1 105 ? 10.775 2.040 -8.861 1.00 92.75 105 ARG A N 1
ATOM 800 C CA . ARG A 1 105 ? 10.911 2.717 -7.560 1.00 92.75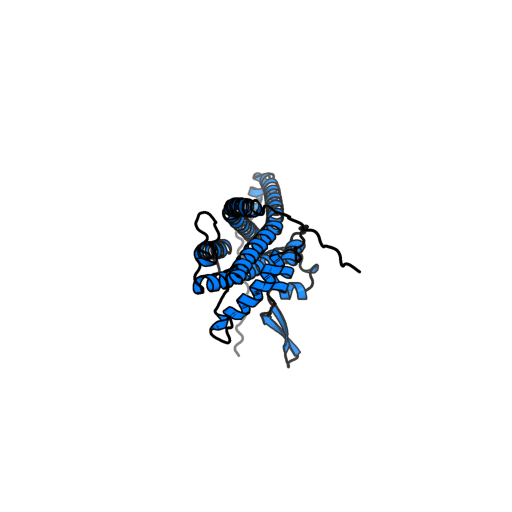 105 ARG A CA 1
ATOM 801 C C . ARG A 1 105 ? 9.605 3.393 -7.143 1.00 92.75 105 ARG A C 1
ATOM 803 O O . ARG A 1 105 ? 9.157 3.174 -6.022 1.00 92.75 105 ARG A O 1
ATOM 810 N N . CYS A 1 106 ? 8.971 4.131 -8.049 1.00 86.81 106 CYS A N 1
ATOM 811 C CA . CYS A 1 106 ? 7.718 4.833 -7.783 1.00 86.81 106 CYS A CA 1
ATOM 812 C C . CYS A 1 106 ? 6.566 3.878 -7.463 1.00 86.81 106 CYS A C 1
ATOM 814 O O . CYS A 1 106 ? 5.811 4.138 -6.529 1.00 86.81 106 CYS A O 1
ATOM 816 N N . VAL A 1 107 ? 6.468 2.739 -8.164 1.00 89.31 107 VAL A N 1
ATOM 817 C CA . VAL A 1 107 ? 5.454 1.706 -7.880 1.00 89.31 107 VAL A CA 1
ATOM 818 C C . VAL A 1 107 ? 5.566 1.256 -6.429 1.00 89.31 107 VAL A C 1
ATOM 820 O O . VAL A 1 107 ? 4.564 1.177 -5.722 1.00 89.31 107 VAL A O 1
ATOM 823 N N . PHE A 1 108 ? 6.782 0.984 -5.961 1.00 94.75 108 PHE A N 1
ATOM 824 C CA . PHE A 1 108 ? 6.974 0.497 -4.601 1.00 94.75 108 PHE A CA 1
ATOM 825 C C . PHE A 1 108 ? 6.841 1.578 -3.538 1.00 94.75 108 PHE A C 1
ATOM 827 O O . PHE A 1 108 ? 6.272 1.289 -2.488 1.00 94.75 108 PHE A O 1
ATOM 834 N N . SER A 1 109 ? 7.248 2.815 -3.826 1.00 89.44 109 SER A N 1
ATOM 835 C CA . SER A 1 109 ? 6.937 3.955 -2.960 1.00 89.44 109 SER A CA 1
ATOM 836 C C . SER A 1 109 ? 5.425 4.130 -2.787 1.00 89.44 109 SER A C 1
ATOM 838 O O . SER A 1 109 ? 4.964 4.295 -1.661 1.00 89.44 109 SER A O 1
ATOM 840 N N . PHE A 1 110 ? 4.640 4.002 -3.862 1.00 87.94 110 PHE A N 1
ATOM 841 C CA . PHE A 1 110 ? 3.176 4.048 -3.796 1.00 87.94 110 PHE A CA 1
ATOM 842 C C . PHE A 1 110 ? 2.594 2.900 -2.960 1.00 87.94 110 PHE A C 1
ATOM 844 O O . PHE A 1 110 ? 1.779 3.134 -2.067 1.00 87.94 110 PHE A O 1
ATOM 851 N N . VAL A 1 111 ? 3.030 1.660 -3.212 1.00 94.50 111 VAL A N 1
ATOM 852 C CA . VAL A 1 111 ? 2.569 0.472 -2.470 1.00 94.50 111 VAL A CA 1
ATOM 853 C C . VAL A 1 111 ? 2.839 0.612 -0.971 1.00 94.50 111 VAL A C 1
ATOM 855 O O . VAL A 1 111 ? 1.968 0.312 -0.150 1.00 94.50 111 VAL A O 1
ATOM 858 N N . GLU A 1 112 ? 4.034 1.071 -0.601 1.00 94.19 112 GLU A N 1
ATOM 859 C CA . GLU A 1 112 ? 4.438 1.251 0.795 1.00 94.19 112 GLU A CA 1
ATOM 860 C C . GLU A 1 112 ? 3.672 2.400 1.459 1.00 94.19 112 GLU A C 1
ATOM 862 O O . GLU A 1 112 ? 3.110 2.202 2.539 1.00 94.19 112 GLU A O 1
ATOM 867 N N . ALA A 1 113 ? 3.555 3.548 0.785 1.00 89.81 113 ALA A N 1
ATOM 868 C CA . ALA A 1 113 ? 2.807 4.701 1.280 1.00 89.81 113 ALA A CA 1
ATOM 869 C C . ALA A 1 113 ? 1.325 4.371 1.500 1.00 89.81 113 ALA A C 1
ATOM 871 O O . ALA A 1 113 ? 0.772 4.658 2.563 1.00 89.81 113 ALA A O 1
ATOM 872 N N . LEU A 1 114 ? 0.674 3.713 0.539 1.00 92.06 114 LEU A N 1
ATOM 873 C CA . LEU A 1 114 ? -0.741 3.381 0.673 1.00 92.06 114 LEU A CA 1
ATOM 874 C C . LEU A 1 114 ? -0.972 2.310 1.747 1.00 92.06 114 LEU A C 1
ATOM 876 O O . LEU A 1 114 ? -1.915 2.429 2.526 1.00 92.06 114 LEU A O 1
ATOM 880 N N . SER A 1 115 ? -0.080 1.318 1.861 1.00 96.38 115 SER A N 1
ATOM 881 C CA . SER A 1 115 ? -0.133 0.332 2.953 1.00 96.38 115 SER A CA 1
ATOM 882 C C . SER A 1 115 ? -0.003 1.003 4.324 1.00 96.38 115 SER A C 1
ATOM 884 O O . SER A 1 115 ? -0.722 0.648 5.257 1.00 96.38 115 SER A O 1
ATOM 886 N N . PHE A 1 116 ? 0.883 1.994 4.455 1.00 93.94 116 PHE A N 1
ATOM 887 C CA . PHE A 1 116 ? 1.004 2.800 5.669 1.00 93.94 116 PHE A CA 1
ATOM 888 C C . PHE A 1 116 ? -0.297 3.555 5.978 1.00 93.94 116 PHE A C 1
ATOM 890 O O . PHE A 1 116 ? -0.823 3.449 7.086 1.00 93.94 116 PHE A O 1
ATOM 897 N N . VAL A 1 117 ? -0.870 4.247 4.988 1.00 90.38 117 VAL A N 1
ATOM 898 C CA . VAL A 1 117 ? -2.125 4.999 5.145 1.00 90.38 117 VAL A CA 1
ATOM 899 C C . VAL A 1 117 ? -3.291 4.088 5.543 1.00 90.38 117 VAL A C 1
ATOM 901 O O . VAL A 1 117 ? -4.079 4.459 6.415 1.00 90.38 117 VAL A O 1
ATOM 904 N N . MET A 1 118 ? -3.402 2.889 4.963 1.00 94.75 118 MET A N 1
ATOM 905 C CA . MET A 1 118 ? -4.411 1.900 5.363 1.00 94.75 118 MET A CA 1
ATOM 906 C C . MET A 1 118 ? -4.279 1.538 6.848 1.00 94.75 118 MET A C 1
ATOM 908 O O . MET A 1 118 ? -5.267 1.591 7.581 1.00 94.75 118 MET A O 1
ATOM 912 N N . LYS A 1 119 ? -3.059 1.244 7.319 1.00 96.25 119 LYS A N 1
ATOM 913 C CA . LYS A 1 119 ? -2.808 0.919 8.734 1.00 96.25 119 LYS A CA 1
ATOM 914 C C . LYS A 1 119 ? -3.108 2.095 9.657 1.00 96.25 119 LYS A C 1
ATOM 916 O O . LYS A 1 119 ? -3.755 1.903 10.680 1.00 96.25 119 LYS A O 1
ATOM 921 N N . ALA A 1 120 ? -2.706 3.309 9.284 1.00 92.69 120 ALA A N 1
ATOM 922 C CA . ALA A 1 120 ? -2.985 4.510 10.069 1.00 92.69 120 ALA A CA 1
ATOM 923 C C . ALA A 1 120 ? -4.496 4.765 10.215 1.00 92.69 120 ALA A C 1
ATOM 925 O O . ALA A 1 120 ? -4.972 5.087 11.304 1.00 92.69 120 ALA A O 1
ATOM 926 N N . ASN A 1 121 ? -5.272 4.578 9.143 1.00 89.06 121 ASN A N 1
ATOM 927 C CA . ASN A 1 121 ? -6.730 4.716 9.197 1.00 89.06 121 ASN A CA 1
ATOM 928 C C . ASN A 1 121 ? -7.403 3.603 9.998 1.00 89.06 121 ASN A C 1
ATOM 930 O O . ASN A 1 121 ? -8.361 3.876 10.721 1.00 89.06 121 ASN A O 1
ATOM 934 N N . ALA A 1 122 ? -6.896 2.375 9.904 1.00 93.94 122 ALA A N 1
ATOM 935 C CA . ALA A 1 122 ? -7.365 1.281 10.738 1.00 93.94 122 ALA A CA 1
ATOM 936 C C . ALA A 1 122 ? -7.089 1.566 12.223 1.00 93.94 122 ALA A C 1
ATOM 938 O O . ALA A 1 122 ? -8.007 1.511 13.031 1.00 93.94 122 ALA A O 1
ATOM 939 N N . LEU A 1 123 ? -5.869 1.983 12.579 1.00 93.75 123 LEU A N 1
ATOM 940 C CA . LEU A 1 123 ? -5.495 2.334 13.953 1.00 93.75 123 LEU A CA 1
ATOM 941 C C . LEU A 1 123 ? -6.367 3.441 14.547 1.00 93.75 123 LEU A C 1
ATOM 943 O O . LEU A 1 123 ? -6.767 3.342 15.704 1.00 93.75 123 LEU A O 1
ATOM 947 N N . ARG A 1 124 ? -6.689 4.482 13.770 1.00 88.81 124 ARG A N 1
ATOM 948 C CA . ARG A 1 124 ? -7.606 5.542 14.222 1.00 88.81 124 ARG A CA 1
ATOM 949 C C . ARG A 1 124 ? -8.974 4.984 14.606 1.00 88.81 124 ARG A C 1
ATOM 951 O O . ARG A 1 124 ? -9.504 5.367 15.641 1.00 88.81 124 ARG A O 1
ATOM 958 N N . HIS A 1 125 ? -9.508 4.064 13.805 1.00 88.44 125 HIS A N 1
ATOM 959 C CA . HIS A 1 125 ? -10.777 3.406 14.102 1.00 88.44 125 HIS A CA 1
ATOM 960 C C . HIS A 1 125 ? -10.666 2.479 15.324 1.00 88.44 125 HIS A C 1
ATOM 962 O O . HIS A 1 125 ? -11.507 2.510 16.220 1.00 88.44 125 HIS A O 1
ATOM 968 N N . ILE A 1 126 ? -9.586 1.698 15.395 1.00 92.19 126 ILE A N 1
ATOM 969 C CA . ILE A 1 126 ? -9.340 0.715 16.454 1.00 92.19 126 ILE A CA 1
ATOM 970 C C . ILE A 1 126 ? -9.136 1.371 17.820 1.00 92.19 126 ILE A C 1
ATOM 972 O O . ILE A 1 126 ? -9.577 0.819 18.821 1.00 92.19 126 ILE A O 1
ATOM 976 N N . ARG A 1 127 ? -8.513 2.552 17.895 1.00 86.12 127 ARG A N 1
ATOM 977 C CA . ARG A 1 127 ? -8.256 3.248 19.171 1.00 86.12 127 ARG A CA 1
ATOM 978 C C . ARG A 1 127 ? -9.523 3.542 19.978 1.00 86.12 127 ARG A C 1
ATOM 980 O O . ARG A 1 127 ? -9.434 3.638 21.196 1.00 86.12 127 ARG A O 1
ATOM 987 N N . ALA A 1 128 ? -10.689 3.623 19.337 1.00 82.19 128 ALA A N 1
ATOM 988 C CA . ALA A 1 128 ? -11.965 3.730 20.044 1.00 82.19 128 ALA A CA 1
ATOM 989 C C . ALA A 1 128 ? -12.361 2.435 20.791 1.00 82.19 128 ALA A C 1
ATOM 991 O O . ALA A 1 128 ? -13.140 2.504 21.733 1.00 82.19 128 ALA A O 1
ATOM 992 N N . ASN A 1 129 ? -11.813 1.279 20.395 1.00 82.94 129 ASN A N 1
ATOM 993 C CA . ASN A 1 129 ? -12.140 -0.068 20.884 1.00 82.94 129 ASN A CA 1
ATOM 994 C C . ASN A 1 129 ? -10.875 -0.939 21.077 1.00 82.94 129 ASN A C 1
ATOM 996 O O . ASN A 1 129 ? -10.842 -2.106 20.684 1.00 82.94 129 ASN A O 1
ATOM 1000 N N . HIS A 1 130 ? -9.806 -0.362 21.636 1.00 80.94 130 HIS A N 1
ATOM 1001 C CA . HIS A 1 130 ? -8.477 -0.990 21.666 1.00 80.94 130 HIS A CA 1
ATOM 1002 C C . HIS A 1 130 ? -8.412 -2.340 22.407 1.00 80.94 130 HIS A C 1
ATOM 1004 O O . HIS A 1 130 ? -7.621 -3.192 22.015 1.00 80.94 130 HIS A O 1
ATOM 1010 N N . ASP A 1 131 ? -9.278 -2.570 23.402 1.00 86.75 131 ASP A N 1
ATOM 1011 C CA . ASP A 1 131 ? -9.322 -3.810 24.199 1.00 86.75 131 ASP A CA 1
ATOM 1012 C C . ASP A 1 131 ? -9.671 -5.068 23.382 1.00 86.75 131 ASP A C 1
ATOM 1014 O O . ASP A 1 131 ? -9.483 -6.191 23.844 1.00 86.75 131 ASP A O 1
ATOM 1018 N N . GLN A 1 132 ? -10.184 -4.899 22.161 1.00 88.00 132 GLN A N 1
ATOM 1019 C CA . GLN A 1 132 ? -10.568 -6.003 21.275 1.00 88.00 132 GLN A CA 1
ATOM 1020 C C . GLN A 1 132 ? -9.433 -6.466 20.351 1.00 88.00 132 GLN A C 1
ATOM 1022 O O . GLN A 1 132 ? -9.625 -7.397 19.567 1.00 88.00 132 GLN A O 1
ATOM 1027 N N . TRP A 1 133 ? -8.267 -5.818 20.410 1.00 93.12 133 TRP A N 1
ATOM 1028 C CA . TRP A 1 133 ? -7.171 -6.038 19.470 1.00 93.12 133 TRP A CA 1
ATOM 1029 C C . TRP A 1 133 ? -5.912 -6.538 20.164 1.00 93.12 133 TRP A C 1
ATOM 1031 O O . TRP A 1 133 ? -5.550 -6.092 21.249 1.00 93.12 133 TRP A O 1
ATOM 1041 N N . ASP A 1 134 ? -5.213 -7.455 19.498 1.00 94.38 134 ASP A N 1
ATOM 1042 C CA . ASP A 1 134 ? -3.939 -7.964 19.990 1.00 94.38 134 ASP A CA 1
ATOM 1043 C C . ASP A 1 134 ? -2.875 -6.854 20.009 1.00 94.38 134 ASP A C 1
ATOM 1045 O O . ASP A 1 134 ? -2.637 -6.166 19.012 1.00 94.38 134 ASP A O 1
ATOM 1049 N N . ALA A 1 135 ? -2.198 -6.701 21.148 1.00 93.00 135 ALA A N 1
ATOM 1050 C CA . ALA A 1 135 ? -1.200 -5.653 21.344 1.00 93.00 135 ALA A CA 1
ATOM 1051 C C . ALA A 1 135 ? -0.018 -5.764 20.363 1.00 93.00 135 ALA A C 1
ATOM 1053 O O . ALA A 1 135 ? 0.561 -4.744 19.978 1.00 93.00 135 ALA A O 1
ATOM 1054 N N . SER A 1 136 ? 0.330 -6.979 19.926 1.00 93.06 136 SER A N 1
ATOM 1055 C CA . SER A 1 136 ? 1.399 -7.195 18.945 1.00 93.06 136 SER A CA 1
ATOM 1056 C C . SER A 1 136 ? 0.958 -6.752 17.551 1.00 93.06 136 SER A C 1
ATOM 1058 O O . SER A 1 136 ? 1.745 -6.129 16.835 1.00 93.06 136 SER A O 1
ATOM 1060 N N . GLU A 1 137 ? -0.299 -7.003 17.170 1.00 94.06 137 GLU A N 1
ATOM 1061 C CA . GLU A 1 137 ? -0.869 -6.476 15.924 1.00 94.06 137 GLU A CA 1
ATOM 1062 C C . GLU A 1 137 ? -0.882 -4.944 15.908 1.00 94.06 137 GLU A C 1
ATOM 1064 O O . GLU A 1 137 ? -0.476 -4.346 14.908 1.00 94.06 137 GLU A O 1
ATOM 1069 N N . LEU A 1 138 ? -1.270 -4.304 17.016 1.00 94.81 138 LEU A N 1
ATOM 1070 C CA . LEU A 1 138 ? -1.231 -2.842 17.140 1.00 94.81 138 LEU A CA 1
ATOM 1071 C C . LEU A 1 138 ? 0.194 -2.301 16.988 1.00 94.81 138 LEU A C 1
ATOM 1073 O O . LEU A 1 138 ? 0.412 -1.338 16.255 1.00 94.81 138 LEU A O 1
ATOM 1077 N N . LEU A 1 139 ? 1.176 -2.956 17.609 1.00 95.12 139 LEU A N 1
ATOM 1078 C CA . LEU A 1 139 ? 2.577 -2.552 17.510 1.00 95.12 139 LEU A CA 1
ATOM 1079 C C . LEU A 1 139 ? 3.094 -2.633 16.062 1.00 95.12 139 LEU A C 1
ATOM 1081 O O . LEU A 1 139 ? 3.747 -1.705 15.584 1.00 95.12 139 LEU A O 1
ATOM 1085 N N . ILE A 1 140 ? 2.748 -3.700 15.331 1.00 95.50 140 ILE A N 1
ATOM 1086 C CA . ILE A 1 140 ? 3.100 -3.856 13.909 1.00 95.50 140 ILE A CA 1
ATOM 1087 C C . ILE A 1 140 ? 2.385 -2.806 13.044 1.00 95.50 140 ILE A C 1
ATOM 1089 O O . ILE A 1 140 ? 2.976 -2.276 12.096 1.00 95.50 140 ILE A O 1
ATOM 1093 N N . ALA A 1 141 ? 1.128 -2.485 13.358 1.00 95.69 141 ALA A N 1
ATOM 1094 C CA . ALA A 1 141 ? 0.374 -1.438 12.676 1.00 95.69 141 ALA A CA 1
ATOM 1095 C C . ALA A 1 141 ? 1.011 -0.055 12.841 1.00 95.69 141 ALA A C 1
ATOM 1097 O O . ALA A 1 141 ? 1.043 0.708 11.874 1.00 95.69 141 ALA A O 1
ATOM 1098 N N . GLU A 1 142 ? 1.587 0.218 14.012 1.00 95.25 142 GLU A N 1
ATOM 1099 C CA . GLU A 1 142 ? 2.376 1.422 14.308 1.00 95.25 142 GLU A CA 1
ATOM 1100 C C . GLU A 1 142 ? 3.790 1.395 13.689 1.00 95.25 142 GLU A C 1
ATOM 1102 O O . GLU A 1 142 ? 4.546 2.349 13.844 1.00 95.25 142 GLU A O 1
ATOM 1107 N N . GLU A 1 143 ? 4.155 0.331 12.964 1.00 95.19 143 GLU A N 1
ATOM 1108 C CA . GLU A 1 143 ? 5.504 0.089 12.425 1.00 95.19 143 GLU A CA 1
ATOM 1109 C C . GLU A 1 143 ? 6.590 0.009 13.502 1.00 95.19 143 GLU A C 1
ATOM 1111 O O . GLU A 1 143 ? 7.743 0.399 13.289 1.00 95.19 143 GLU A O 1
ATOM 1116 N N . LEU A 1 144 ? 6.228 -0.546 14.657 1.00 96.19 144 LEU A N 1
ATOM 1117 C CA . LEU A 1 144 ? 7.102 -0.716 15.805 1.00 96.19 144 LEU A CA 1
ATOM 1118 C C . LEU A 1 144 ? 7.364 -2.200 16.099 1.00 96.19 144 LEU A C 1
ATOM 1120 O O . LEU A 1 144 ? 6.585 -3.093 15.766 1.00 96.19 144 LEU A O 1
ATOM 1124 N N . SER A 1 145 ? 8.499 -2.465 16.731 1.00 94.81 145 SER A N 1
ATOM 1125 C CA . SER A 1 145 ? 8.870 -3.746 17.328 1.00 94.81 145 SER A CA 1
ATOM 1126 C C . SER A 1 145 ? 9.302 -3.522 18.772 1.00 94.81 145 SER A C 1
ATOM 1128 O O . SER A 1 145 ? 9.813 -2.453 19.108 1.00 94.81 145 SER A O 1
ATOM 1130 N N . ALA A 1 146 ? 9.100 -4.518 19.631 1.00 95.88 146 ALA A N 1
ATOM 1131 C CA . ALA A 1 146 ? 9.543 -4.486 21.019 1.00 95.88 146 ALA A CA 1
ATOM 1132 C C . ALA A 1 146 ? 10.795 -5.353 21.179 1.00 95.88 146 ALA A C 1
ATOM 1134 O O . ALA A 1 146 ? 10.835 -6.483 20.696 1.00 95.88 146 ALA A O 1
ATOM 1135 N N . GLU A 1 147 ? 11.808 -4.829 21.861 1.00 95.62 147 GLU A N 1
ATOM 1136 C CA . GLU A 1 147 ? 13.021 -5.564 22.220 1.00 95.62 147 GLU A CA 1
ATOM 1137 C C . GLU A 1 147 ? 13.308 -5.395 23.712 1.00 95.62 147 GLU A C 1
ATOM 1139 O O . GLU A 1 147 ? 13.058 -4.330 24.280 1.00 95.62 147 GLU A O 1
ATOM 1144 N N . VAL A 1 148 ? 13.841 -6.440 24.346 1.00 97.12 148 VAL A N 1
ATOM 1145 C CA . VAL A 1 148 ? 14.293 -6.391 25.741 1.00 97.12 148 VAL A CA 1
ATOM 1146 C C . VAL A 1 148 ? 15.779 -6.049 25.747 1.00 97.12 148 VAL A C 1
ATOM 1148 O O . VAL A 1 148 ? 16.575 -6.716 25.089 1.00 97.12 148 VAL A O 1
ATOM 1151 N N . THR A 1 149 ? 16.156 -4.988 26.454 1.00 96.44 149 THR A N 1
ATOM 1152 C CA . THR A 1 149 ? 17.556 -4.578 26.608 1.00 96.44 149 THR A CA 1
ATOM 1153 C C . THR A 1 149 ? 18.286 -5.457 27.622 1.00 96.44 149 THR A C 1
ATOM 1155 O O . THR A 1 149 ? 17.658 -6.147 28.422 1.00 96.44 149 THR A O 1
ATOM 1158 N N . GLU A 1 150 ? 19.619 -5.380 27.653 1.00 96.25 150 GLU A N 1
ATOM 1159 C CA . GLU A 1 150 ? 20.444 -6.072 28.661 1.00 96.25 150 GLU A CA 1
ATOM 1160 C C . GLU A 1 150 ? 20.064 -5.697 30.104 1.00 96.25 150 GLU A C 1
ATOM 1162 O O . GLU A 1 150 ? 20.179 -6.512 31.012 1.00 96.25 150 GLU A O 1
ATOM 1167 N N . ALA A 1 151 ? 19.528 -4.489 30.314 1.00 96.62 151 ALA A N 1
ATOM 1168 C CA . ALA A 1 151 ? 19.015 -4.028 31.604 1.00 96.62 151 ALA A CA 1
ATOM 1169 C C . ALA A 1 151 ? 17.594 -4.542 31.930 1.00 96.62 151 ALA A C 1
ATOM 1171 O O . ALA A 1 151 ? 16.969 -4.055 32.872 1.00 96.62 151 ALA A O 1
ATOM 1172 N N . GLY A 1 152 ? 17.040 -5.457 31.125 1.00 96.06 152 GLY A N 1
ATOM 1173 C CA . GLY A 1 152 ? 15.695 -6.011 31.304 1.00 96.06 152 GLY A CA 1
ATOM 1174 C C . GLY A 1 152 ? 14.555 -5.040 30.975 1.00 96.06 152 GLY A C 1
ATOM 1175 O O . GLY A 1 152 ? 13.423 -5.267 31.394 1.00 96.06 152 GLY A O 1
ATOM 1176 N N . ARG A 1 153 ? 14.820 -3.944 30.247 1.00 96.62 153 ARG A N 1
ATOM 1177 C CA . ARG A 1 153 ? 13.797 -2.945 29.880 1.00 96.62 153 ARG A CA 1
ATOM 1178 C C . ARG A 1 153 ? 13.257 -3.202 28.480 1.00 96.62 153 ARG A C 1
ATOM 1180 O O . ARG A 1 153 ? 14.029 -3.501 27.576 1.00 96.62 153 ARG A O 1
ATOM 1187 N N . ILE A 1 154 ? 11.957 -3.005 28.278 1.00 96.25 154 ILE A N 1
ATOM 1188 C CA . ILE A 1 154 ? 11.346 -3.071 26.946 1.00 96.25 154 ILE A CA 1
ATOM 1189 C C . ILE A 1 154 ? 11.534 -1.725 26.242 1.00 96.25 154 ILE A C 1
ATOM 1191 O O . ILE A 1 154 ? 11.140 -0.684 26.766 1.00 96.25 154 ILE A O 1
ATOM 1195 N N . VAL A 1 155 ? 12.109 -1.748 25.041 1.00 96.69 155 VAL A N 1
ATOM 1196 C CA . VAL A 1 155 ? 12.237 -0.579 24.163 1.00 96.69 155 VAL A CA 1
ATOM 1197 C C . VAL A 1 155 ? 11.492 -0.814 22.856 1.00 96.69 155 VAL A C 1
ATOM 1199 O O . VAL A 1 155 ? 11.531 -1.907 22.291 1.00 96.69 155 VAL A O 1
ATOM 1202 N N . LYS A 1 156 ? 10.816 0.228 22.363 1.00 96.25 156 LYS A N 1
ATOM 1203 C CA . LYS A 1 156 ? 10.212 0.220 21.029 1.00 96.25 156 LYS A CA 1
ATOM 1204 C C . LYS A 1 156 ? 11.257 0.649 19.996 1.00 96.25 156 LYS A C 1
ATOM 1206 O O . LYS A 1 156 ? 11.962 1.635 20.200 1.00 96.25 156 LYS A O 1
ATOM 1211 N N . LYS A 1 157 ? 11.346 -0.072 18.880 1.00 96.25 157 LYS A N 1
ATOM 1212 C CA . LYS A 1 157 ? 12.176 0.266 17.713 1.00 96.25 157 LYS A CA 1
ATOM 1213 C C . LYS A 1 157 ? 11.327 0.265 16.452 1.00 96.25 157 LYS A C 1
ATOM 1215 O O . LYS A 1 157 ? 10.253 -0.323 16.435 1.00 96.25 157 LYS A O 1
ATOM 1220 N N . LYS A 1 158 ? 11.814 0.898 15.384 1.00 94.00 158 LYS A N 1
ATOM 1221 C CA . LYS A 1 158 ? 11.158 0.827 14.075 1.00 94.00 158 LYS A CA 1
ATOM 1222 C C . LYS A 1 158 ? 11.224 -0.605 13.540 1.00 94.00 158 LYS A C 1
ATOM 1224 O O . LYS A 1 158 ? 12.317 -1.149 13.361 1.00 94.00 158 LYS A O 1
ATOM 1229 N N . ALA A 1 159 ? 10.070 -1.197 13.257 1.00 93.12 159 ALA A N 1
ATOM 1230 C CA . ALA A 1 159 ? 9.987 -2.542 12.713 1.00 93.12 159 ALA A CA 1
ATOM 1231 C C . ALA A 1 159 ? 10.457 -2.579 11.255 1.00 93.12 159 ALA A C 1
ATOM 1233 O O . ALA A 1 159 ? 10.074 -1.756 10.422 1.00 93.12 159 ALA A O 1
ATOM 1234 N N . LYS A 1 160 ? 11.243 -3.604 10.915 1.00 92.44 160 LYS A N 1
ATOM 1235 C CA . LYS A 1 160 ? 11.560 -3.945 9.522 1.00 92.44 160 LYS A CA 1
ATOM 1236 C C . LYS A 1 160 ? 10.539 -4.957 9.008 1.00 92.44 160 LYS A C 1
ATOM 1238 O O . LYS A 1 160 ? 10.751 -6.165 9.100 1.00 92.44 160 LYS A O 1
ATOM 1243 N N . VAL A 1 161 ? 9.424 -4.466 8.472 1.00 93.56 161 VAL A N 1
ATOM 1244 C CA . VAL A 1 161 ? 8.363 -5.322 7.921 1.00 93.56 161 VAL A CA 1
ATOM 1245 C C . VAL A 1 161 ? 8.622 -5.591 6.439 1.00 93.56 161 VAL A C 1
ATOM 1247 O O . VAL A 1 161 ? 8.844 -4.674 5.654 1.00 93.56 161 VAL A O 1
ATOM 1250 N N . ARG A 1 162 ? 8.580 -6.862 6.026 1.00 95.62 162 ARG A N 1
ATOM 1251 C CA . ARG A 1 162 ? 8.704 -7.232 4.605 1.00 95.62 162 ARG A CA 1
ATOM 1252 C C . ARG A 1 162 ? 7.497 -6.715 3.820 1.00 95.62 162 ARG A C 1
ATOM 1254 O O . ARG A 1 162 ? 6.367 -6.983 4.224 1.00 95.62 162 ARG A O 1
ATOM 1261 N N . THR A 1 163 ? 7.722 -6.078 2.668 1.00 95.62 163 THR A N 1
ATOM 1262 C CA . THR A 1 163 ? 6.673 -5.414 1.866 1.00 95.62 163 THR A CA 1
ATOM 1263 C C . THR A 1 163 ? 5.452 -6.301 1.609 1.00 95.62 163 THR A C 1
ATOM 1265 O O . THR A 1 163 ? 4.339 -5.876 1.880 1.00 95.62 163 THR A O 1
ATOM 1268 N N . MET A 1 164 ? 5.624 -7.559 1.178 1.00 97.56 164 MET A N 1
ATOM 1269 C CA . MET A 1 164 ? 4.471 -8.438 0.896 1.00 97.56 164 MET A CA 1
ATOM 1270 C C . MET A 1 164 ? 3.649 -8.794 2.128 1.00 97.56 164 MET A C 1
ATOM 1272 O O . MET A 1 164 ? 2.421 -8.858 2.057 1.00 97.56 164 MET A O 1
ATOM 1276 N N . SER A 1 165 ? 4.318 -9.027 3.256 1.00 97.38 165 SER A N 1
ATOM 1277 C CA . SER A 1 165 ? 3.636 -9.265 4.524 1.00 97.38 165 SER A CA 1
ATOM 1278 C C . SER A 1 165 ? 2.926 -7.996 4.991 1.00 97.38 165 SER A C 1
ATOM 1280 O O . SER A 1 165 ? 1.783 -8.081 5.425 1.00 97.38 165 SER A O 1
ATOM 1282 N N . ASN A 1 166 ? 3.560 -6.828 4.823 1.00 97.50 166 ASN A N 1
ATOM 1283 C CA . ASN A 1 166 ? 2.985 -5.529 5.171 1.00 97.50 166 ASN A CA 1
ATOM 1284 C C . ASN A 1 166 ? 1.727 -5.221 4.347 1.00 97.50 166 ASN A C 1
ATOM 1286 O O . ASN A 1 166 ? 0.728 -4.807 4.915 1.00 97.50 166 ASN A O 1
ATOM 1290 N N . VAL A 1 167 ? 1.747 -5.487 3.035 1.00 98.25 167 VAL A N 1
ATOM 1291 C CA . VAL A 1 167 ? 0.584 -5.310 2.149 1.00 98.25 167 VAL A CA 1
ATOM 1292 C C . VAL A 1 167 ? -0.589 -6.164 2.627 1.00 98.25 167 VAL A C 1
ATOM 1294 O O . VAL A 1 167 ? -1.674 -5.645 2.869 1.00 98.25 167 VAL A O 1
ATOM 1297 N N . ARG A 1 168 ? -0.376 -7.472 2.824 1.00 98.31 168 ARG A N 1
ATOM 1298 C CA . ARG A 1 168 ? -1.434 -8.378 3.309 1.00 98.31 168 ARG A CA 1
ATOM 1299 C C . ARG A 1 168 ? -1.985 -7.933 4.657 1.00 98.31 168 ARG A C 1
ATOM 1301 O O . ARG A 1 168 ? -3.198 -7.918 4.849 1.00 98.31 168 ARG A O 1
ATOM 1308 N N . PHE A 1 169 ? -1.086 -7.573 5.568 1.00 98.06 169 PHE A N 1
ATOM 1309 C CA . PHE A 1 169 ? -1.442 -7.094 6.891 1.00 98.06 169 PHE A CA 1
ATOM 1310 C C . PHE A 1 169 ? -2.271 -5.807 6.820 1.00 98.06 169 PHE A C 1
ATOM 1312 O O . PHE A 1 169 ? -3.323 -5.754 7.441 1.00 98.06 169 PHE A O 1
ATOM 1319 N N . ALA A 1 170 ? -1.872 -4.825 6.009 1.00 98.19 170 ALA A N 1
ATOM 1320 C CA . ALA A 1 170 ? -2.587 -3.562 5.846 1.00 98.19 170 ALA A CA 1
ATOM 1321 C C . ALA A 1 170 ? -4.024 -3.757 5.335 1.00 98.19 170 ALA A C 1
ATOM 1323 O O . ALA A 1 170 ? -4.956 -3.207 5.918 1.00 98.19 170 ALA A O 1
ATOM 1324 N N . PHE A 1 171 ? -4.217 -4.589 4.304 1.00 98.44 171 PHE A N 1
ATOM 1325 C CA . PHE A 1 171 ? -5.553 -4.914 3.790 1.00 98.44 171 PHE A CA 1
ATOM 1326 C C . PHE A 1 171 ? -6.419 -5.632 4.830 1.00 98.44 171 PHE A C 1
ATOM 1328 O O . PHE A 1 171 ? -7.563 -5.236 5.047 1.00 98.44 171 PHE A O 1
ATOM 1335 N N . ARG A 1 172 ? -5.878 -6.666 5.491 1.00 98.06 172 ARG A N 1
ATOM 1336 C CA . ARG A 1 172 ? -6.603 -7.406 6.535 1.00 98.06 172 ARG A CA 1
ATOM 1337 C C . ARG A 1 172 ? -6.991 -6.485 7.689 1.00 98.06 172 ARG A C 1
ATOM 1339 O O . ARG A 1 172 ? -8.134 -6.518 8.129 1.00 98.06 172 ARG A O 1
ATOM 1346 N N . LEU A 1 173 ? -6.042 -5.682 8.166 1.00 97.38 173 LEU A N 1
ATOM 1347 C CA . LEU A 1 173 ? -6.231 -4.774 9.291 1.00 97.38 173 LEU A CA 1
ATOM 1348 C C . LEU A 1 173 ? -7.311 -3.737 8.978 1.00 97.38 173 LEU A C 1
ATOM 1350 O O . LEU A 1 173 ? -8.195 -3.522 9.799 1.00 97.38 173 LEU A O 1
ATOM 1354 N N . LEU A 1 174 ? -7.274 -3.133 7.786 1.00 96.69 174 LEU A N 1
ATOM 1355 C CA . LEU A 1 174 ? -8.287 -2.167 7.370 1.00 96.69 174 LEU A CA 1
ATOM 1356 C C . LEU A 1 174 ? -9.673 -2.812 7.240 1.00 96.69 174 LEU A C 1
ATOM 1358 O O . LEU A 1 174 ? -10.647 -2.241 7.721 1.00 96.69 174 LEU A O 1
ATOM 1362 N N . ALA A 1 175 ? -9.762 -4.001 6.637 1.00 96.94 175 ALA A N 1
ATOM 1363 C CA . ALA A 1 175 ? -11.033 -4.706 6.486 1.00 96.94 175 ALA A CA 1
ATOM 1364 C C . ALA A 1 175 ? -11.641 -5.033 7.854 1.00 96.94 175 ALA A C 1
ATOM 1366 O O . ALA A 1 175 ? -12.798 -4.716 8.108 1.00 96.94 175 ALA A O 1
ATOM 1367 N N . ALA A 1 176 ? -10.830 -5.590 8.755 1.00 95.75 176 ALA A N 1
ATOM 1368 C CA . ALA A 1 176 ? -11.255 -5.942 10.101 1.00 95.75 176 ALA A CA 1
ATOM 1369 C C . ALA A 1 176 ? -11.633 -4.706 10.934 1.00 95.75 176 ALA A C 1
ATOM 1371 O O . ALA A 1 176 ? -12.654 -4.733 11.613 1.00 95.75 176 ALA A O 1
ATOM 1372 N N . ALA A 1 177 ? -10.876 -3.608 10.835 1.00 94.62 177 ALA A N 1
ATOM 1373 C CA . ALA A 1 177 ? -11.183 -2.371 11.550 1.00 94.62 177 ALA A CA 1
ATOM 1374 C C . ALA A 1 177 ? -12.563 -1.814 11.182 1.00 94.62 177 ALA A C 1
ATOM 1376 O O . ALA A 1 177 ? -13.287 -1.386 12.067 1.00 94.62 177 ALA A O 1
ATOM 1377 N N . TYR A 1 178 ? -12.946 -1.857 9.906 1.00 94.00 178 TYR A N 1
ATOM 1378 C CA . TYR A 1 178 ? -14.222 -1.309 9.434 1.00 94.00 178 TYR A CA 1
ATOM 1379 C C . TYR A 1 178 ? -15.323 -2.367 9.247 1.00 94.00 178 TYR A C 1
ATOM 1381 O O . TYR A 1 178 ? -16.378 -2.051 8.701 1.00 94.00 178 TYR A O 1
ATOM 1389 N N . GLY A 1 179 ? -15.091 -3.620 9.656 1.00 94.31 179 GLY A N 1
ATOM 1390 C CA . GLY A 1 179 ? -16.042 -4.719 9.453 1.00 94.31 179 GLY A CA 1
ATOM 1391 C C . GLY A 1 179 ? -16.382 -4.987 7.980 1.00 94.31 179 GLY A C 1
ATOM 1392 O O . GLY A 1 179 ? -17.496 -5.402 7.670 1.00 94.31 179 GLY A O 1
ATOM 1393 N N . ALA A 1 180 ? -15.455 -4.710 7.060 1.00 95.56 180 ALA A N 1
ATOM 1394 C CA . ALA A 1 180 ? -15.666 -4.888 5.629 1.00 95.56 180 ALA A CA 1
ATOM 1395 C C . ALA A 1 180 ? -15.468 -6.355 5.215 1.00 95.56 180 ALA A C 1
ATOM 1397 O O . ALA A 1 180 ? -14.449 -6.967 5.542 1.00 95.56 180 ALA A O 1
ATOM 1398 N N . ASP A 1 181 ? -16.401 -6.891 4.424 1.00 96.56 181 ASP A N 1
ATOM 1399 C CA . ASP A 1 181 ? -16.259 -8.203 3.784 1.00 96.56 181 ASP A CA 1
ATOM 1400 C C . ASP A 1 181 ? -15.286 -8.108 2.598 1.00 96.56 181 ASP A C 1
ATOM 1402 O O . ASP A 1 181 ? -15.664 -7.885 1.444 1.00 96.56 181 ASP A O 1
ATOM 1406 N N . PHE A 1 182 ? -13.991 -8.178 2.905 1.00 97.81 182 PHE A N 1
ATOM 1407 C CA . PHE A 1 182 ? -12.926 -8.094 1.918 1.00 97.81 182 PHE A CA 1
ATOM 1408 C C . PHE A 1 182 ? -11.833 -9.124 2.187 1.00 97.81 182 PHE A C 1
ATOM 1410 O O . PHE A 1 182 ? -11.254 -9.190 3.270 1.00 97.81 182 PHE A O 1
ATOM 1417 N N . THR A 1 183 ? -11.475 -9.868 1.140 1.00 97.75 183 THR A N 1
ATOM 1418 C CA . THR A 1 183 ? -10.306 -10.750 1.123 1.00 97.75 183 THR A CA 1
ATOM 1419 C C . THR A 1 183 ? -9.403 -10.382 -0.048 1.00 97.75 183 THR A C 1
ATOM 1421 O O . THR A 1 183 ? -9.845 -10.300 -1.196 1.00 97.75 183 THR A O 1
ATOM 1424 N N . LEU A 1 184 ? -8.116 -10.176 0.238 1.00 97.94 184 LEU A N 1
ATOM 1425 C CA . LEU A 1 184 ? -7.115 -9.866 -0.778 1.00 97.94 184 LEU A CA 1
ATOM 1426 C C . LEU A 1 184 ? -6.823 -11.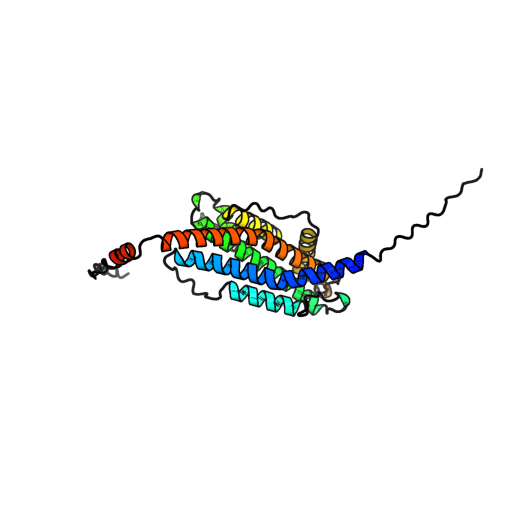102 -1.645 1.00 97.94 184 LEU A C 1
ATOM 1428 O O . LEU A 1 184 ? -6.406 -12.139 -1.130 1.00 97.94 184 LEU A O 1
ATOM 1432 N N . ASP A 1 185 ? -6.973 -10.981 -2.965 1.00 96.00 185 ASP A N 1
ATOM 1433 C CA . ASP A 1 185 ? -6.698 -12.081 -3.898 1.00 96.00 185 ASP A CA 1
ATOM 1434 C C . ASP A 1 185 ? -5.195 -12.235 -4.186 1.00 96.00 185 ASP A C 1
ATOM 1436 O O . ASP A 1 185 ? -4.624 -11.601 -5.081 1.00 96.00 185 ASP A O 1
ATOM 1440 N N . VAL A 1 186 ? -4.566 -13.136 -3.434 1.00 97.44 186 VAL A N 1
ATOM 1441 C CA . VAL A 1 186 ? -3.138 -13.472 -3.543 1.00 97.44 186 VAL A CA 1
ATOM 1442 C C . VAL A 1 186 ? -2.831 -14.575 -4.564 1.00 97.44 186 VAL A C 1
ATOM 1444 O O . VAL A 1 186 ? -1.668 -14.947 -4.709 1.00 97.44 186 VAL A O 1
ATOM 1447 N N . ASN A 1 187 ? -3.836 -15.109 -5.261 1.00 97.38 187 ASN A N 1
ATOM 1448 C CA . ASN A 1 187 ? -3.650 -16.155 -6.274 1.00 97.38 187 ASN A CA 1
ATOM 1449 C C . ASN A 1 187 ? -3.699 -15.594 -7.704 1.00 97.38 187 ASN A C 1
ATOM 1451 O O . ASN A 1 187 ? -3.266 -16.255 -8.649 1.00 97.38 187 ASN A O 1
ATOM 1455 N N . SER A 1 188 ? -4.168 -14.356 -7.864 1.00 97.25 188 SER A N 1
ATOM 1456 C CA . SER A 1 188 ? -4.202 -13.645 -9.141 1.00 97.25 188 SER A CA 1
ATOM 1457 C C . SER A 1 188 ? -2.831 -13.464 -9.811 1.00 97.25 188 SER A C 1
ATOM 1459 O O . SER A 1 188 ? -1.786 -13.326 -9.168 1.00 97.25 188 SER A O 1
ATOM 1461 N N . ASN A 1 189 ? -2.845 -13.337 -11.142 1.00 97.88 189 ASN A N 1
ATOM 1462 C CA . ASN A 1 189 ? -1.658 -12.973 -11.923 1.00 97.88 189 ASN A CA 1
ATOM 1463 C C . ASN A 1 189 ? -1.061 -11.620 -11.480 1.00 97.88 189 ASN A C 1
ATOM 1465 O O . ASN A 1 189 ? 0.155 -11.449 -11.470 1.00 97.88 189 ASN A O 1
ATOM 1469 N N . GLY A 1 190 ? -1.895 -10.661 -11.062 1.00 96.88 190 GLY A N 1
ATOM 1470 C CA . GLY A 1 190 ? -1.425 -9.359 -10.578 1.00 96.88 190 GLY A CA 1
ATOM 1471 C C . GLY A 1 190 ? -0.589 -9.460 -9.297 1.00 96.88 190 GLY A C 1
ATOM 1472 O O . GLY A 1 190 ? 0.463 -8.828 -9.203 1.00 96.88 190 GLY A O 1
ATOM 1473 N N . TRP A 1 191 ? -0.973 -10.340 -8.365 1.00 98.25 191 TRP A N 1
ATOM 1474 C CA . TRP A 1 191 ? -0.152 -10.644 -7.190 1.00 98.25 191 TRP A CA 1
ATOM 1475 C C . TRP A 1 191 ? 1.196 -11.265 -7.570 1.00 98.25 191 TRP A C 1
ATOM 1477 O O . TRP A 1 191 ? 2.239 -10.877 -7.041 1.00 98.25 191 TRP A O 1
ATOM 1487 N N . GLN A 1 192 ? 1.200 -12.197 -8.526 1.00 98.44 192 GLN A N 1
ATOM 1488 C CA . GLN A 1 192 ? 2.436 -12.809 -9.020 1.00 98.44 192 GLN A CA 1
ATOM 1489 C C . GLN A 1 192 ? 3.346 -11.776 -9.707 1.00 98.44 192 GLN A C 1
ATOM 1491 O O . GLN A 1 192 ? 4.562 -11.799 -9.506 1.00 98.44 192 GLN A O 1
ATOM 1496 N N . CYS A 1 193 ? 2.772 -10.832 -10.464 1.00 98.19 193 CYS A N 1
ATOM 1497 C CA . CYS A 1 193 ? 3.504 -9.696 -11.033 1.00 98.19 193 CYS A CA 1
ATOM 1498 C C . CYS A 1 193 ? 4.148 -8.847 -9.928 1.00 98.19 193 CYS A C 1
ATOM 1500 O O . CYS A 1 193 ? 5.334 -8.539 -10.018 1.00 98.19 193 CYS A O 1
ATOM 1502 N N . LEU A 1 194 ? 3.418 -8.546 -8.845 1.00 98.12 194 LEU A N 1
ATOM 1503 C CA . LEU A 1 194 ? 3.956 -7.814 -7.691 1.00 98.12 194 LEU A CA 1
ATOM 1504 C C . LEU A 1 194 ? 5.128 -8.558 -7.034 1.00 98.12 194 LEU A C 1
ATOM 1506 O O . LEU A 1 194 ? 6.154 -7.949 -6.733 1.00 98.12 194 LEU A O 1
ATOM 1510 N N . GLN A 1 195 ? 5.027 -9.882 -6.869 1.00 98.31 195 GLN A N 1
ATOM 1511 C CA . GLN A 1 195 ? 6.122 -10.702 -6.334 1.00 98.31 195 GLN A CA 1
ATOM 1512 C C . GLN A 1 195 ? 7.382 -10.650 -7.207 1.00 98.31 195 GLN A C 1
ATOM 1514 O O . GLN A 1 195 ? 8.491 -10.575 -6.671 1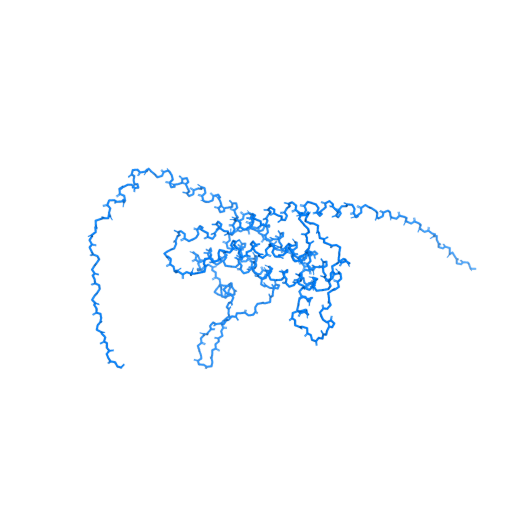.00 98.31 195 GLN A O 1
ATOM 1519 N N . ARG A 1 196 ? 7.234 -10.698 -8.537 1.00 98.56 196 ARG A N 1
ATOM 1520 C CA . ARG A 1 196 ? 8.369 -10.590 -9.467 1.00 98.56 196 ARG A CA 1
ATOM 1521 C C . ARG A 1 196 ? 8.959 -9.181 -9.456 1.00 98.56 196 ARG A C 1
ATOM 1523 O O . ARG A 1 196 ? 10.170 -9.045 -9.288 1.00 98.56 196 ARG A O 1
ATOM 1530 N N . ALA A 1 197 ? 8.116 -8.152 -9.521 1.00 98.00 197 ALA A N 1
ATOM 1531 C CA . ALA A 1 197 ? 8.530 -6.750 -9.491 1.00 98.00 197 ALA A CA 1
ATOM 1532 C C . ALA A 1 197 ? 9.290 -6.382 -8.203 1.00 98.00 197 ALA A C 1
ATOM 1534 O O . ALA A 1 197 ? 10.224 -5.587 -8.254 1.00 98.00 197 ALA A O 1
ATOM 1535 N N . ILE A 1 198 ? 8.967 -7.005 -7.063 1.00 98.19 198 ILE A N 1
ATOM 1536 C CA . ILE A 1 198 ? 9.707 -6.812 -5.804 1.00 98.19 198 ILE A CA 1
ATOM 1537 C C . ILE A 1 198 ? 11.176 -7.194 -5.940 1.00 98.19 198 ILE A C 1
ATOM 1539 O O . ILE A 1 198 ? 12.046 -6.472 -5.460 1.00 98.19 198 ILE A O 1
ATOM 1543 N N . ARG A 1 199 ? 11.466 -8.303 -6.626 1.00 98.19 199 ARG A N 1
ATOM 1544 C CA . ARG A 1 199 ? 12.851 -8.743 -6.841 1.00 98.19 199 ARG A CA 1
ATOM 1545 C C . ARG A 1 199 ? 13.605 -7.744 -7.714 1.00 98.19 199 ARG A C 1
ATOM 1547 O O . ARG A 1 199 ? 14.773 -7.473 -7.458 1.00 98.19 199 ARG A O 1
ATOM 1554 N N . VAL A 1 200 ? 12.921 -7.180 -8.712 1.00 98.38 200 VAL A N 1
ATOM 1555 C CA . VAL A 1 200 ? 13.465 -6.123 -9.574 1.00 98.38 200 VAL A CA 1
ATOM 1556 C C . VAL A 1 200 ? 13.764 -4.878 -8.749 1.00 98.38 200 VAL A C 1
ATOM 1558 O O . VAL A 1 200 ? 14.871 -4.360 -8.844 1.00 98.38 200 VAL A O 1
ATOM 1561 N N . ARG A 1 201 ? 12.831 -4.434 -7.894 1.00 97.69 201 ARG A N 1
ATOM 1562 C CA . ARG A 1 201 ? 13.053 -3.318 -6.965 1.00 97.69 201 ARG A CA 1
ATOM 1563 C C . ARG A 1 201 ? 14.288 -3.555 -6.113 1.00 97.69 201 ARG A C 1
ATOM 1565 O O . ARG A 1 201 ? 15.179 -2.717 -6.138 1.00 97.69 201 ARG A O 1
ATOM 1572 N N . ASP A 1 202 ? 14.342 -4.675 -5.396 1.00 97.75 202 ASP A N 1
ATOM 1573 C CA . ASP A 1 202 ? 15.441 -4.973 -4.472 1.00 97.75 202 ASP A CA 1
ATOM 1574 C C . ASP A 1 202 ? 16.793 -4.924 -5.198 1.00 97.75 202 ASP A C 1
ATOM 1576 O O . ASP A 1 202 ? 17.763 -4.364 -4.684 1.00 97.75 202 ASP A O 1
ATOM 1580 N N . ARG A 1 203 ? 16.831 -5.445 -6.432 1.00 98.06 203 ARG A N 1
ATOM 1581 C CA . ARG A 1 203 ? 18.004 -5.402 -7.308 1.00 98.06 203 ARG A CA 1
ATOM 1582 C C . ARG A 1 203 ? 18.385 -3.973 -7.715 1.00 98.06 203 ARG A C 1
ATOM 1584 O O . ARG A 1 203 ? 19.553 -3.614 -7.608 1.00 98.06 203 ARG A O 1
ATOM 1591 N N . VAL A 1 204 ? 17.434 -3.143 -8.158 1.00 97.12 204 VAL A N 1
ATOM 1592 C CA . VAL A 1 204 ? 17.735 -1.778 -8.643 1.00 97.12 204 VAL A CA 1
ATOM 1593 C C . VAL A 1 204 ? 17.963 -0.761 -7.520 1.00 97.12 204 VAL A C 1
ATOM 1595 O O . VAL A 1 204 ? 18.580 0.277 -7.768 1.00 97.12 204 VAL A O 1
ATOM 1598 N N . THR A 1 205 ? 17.464 -1.004 -6.302 1.00 94.75 205 THR A N 1
ATOM 1599 C CA . THR A 1 205 ? 17.695 -0.126 -5.138 1.00 94.75 205 THR A CA 1
ATOM 1600 C C . THR A 1 205 ? 18.973 -0.471 -4.388 1.00 94.75 205 THR A C 1
ATOM 1602 O O . THR A 1 205 ? 19.561 0.414 -3.766 1.00 94.75 205 THR A O 1
ATOM 1605 N N . HIS A 1 206 ? 19.430 -1.720 -4.477 1.00 95.88 206 HIS A N 1
ATOM 1606 C CA . HIS A 1 206 ? 20.670 -2.189 -3.863 1.00 95.88 206 HIS A CA 1
ATOM 1607 C C . HIS A 1 206 ? 21.548 -2.925 -4.891 1.00 95.88 206 HIS A C 1
ATOM 1609 O O . HIS A 1 206 ? 21.820 -4.119 -4.721 1.00 95.88 206 HIS A O 1
ATOM 1615 N N . PRO A 1 207 ? 21.988 -2.236 -5.964 1.00 96.75 207 PRO A N 1
ATOM 1616 C CA . PRO A 1 207 ? 22.767 -2.861 -7.024 1.00 96.75 207 PRO A CA 1
ATOM 1617 C C . PRO A 1 207 ? 24.130 -3.306 -6.489 1.00 96.75 207 PRO A C 1
ATOM 1619 O O . PRO A 1 207 ? 24.825 -2.553 -5.806 1.00 96.75 207 PRO A O 1
ATOM 1622 N N . LYS A 1 208 ? 24.527 -4.531 -6.826 1.00 97.75 208 LYS A N 1
ATOM 1623 C CA . LYS A 1 208 ? 25.861 -5.077 -6.540 1.00 97.75 208 LYS A CA 1
ATOM 1624 C C . LYS A 1 208 ? 26.799 -4.907 -7.730 1.00 97.75 208 LYS A C 1
ATOM 1626 O O . LYS A 1 208 ? 28.015 -4.951 -7.568 1.00 97.75 208 LYS A O 1
ATOM 1631 N N . CYS A 1 209 ? 26.239 -4.720 -8.921 1.00 97.19 209 CYS A N 1
ATOM 1632 C CA . CYS A 1 209 ? 26.973 -4.510 -10.160 1.00 97.19 209 CYS A CA 1
ATOM 1633 C C . CYS A 1 209 ? 26.186 -3.613 -11.130 1.00 97.19 209 CYS A C 1
ATOM 1635 O O . CYS A 1 209 ? 25.009 -3.327 -10.921 1.00 97.19 209 CYS A O 1
ATOM 1637 N N . LEU A 1 210 ? 26.825 -3.151 -12.211 1.00 96.31 210 LEU A N 1
ATOM 1638 C CA . LEU A 1 210 ? 26.174 -2.262 -13.186 1.00 96.31 210 LEU A CA 1
ATOM 1639 C C . LEU A 1 210 ? 24.998 -2.926 -13.918 1.00 96.31 210 LEU A C 1
ATOM 1641 O O . LEU A 1 210 ? 24.021 -2.249 -14.233 1.00 96.31 210 LEU A O 1
ATOM 1645 N N . SER A 1 211 ? 25.054 -4.239 -14.162 1.00 96.56 211 SER A N 1
ATOM 1646 C CA . SER A 1 211 ? 23.963 -4.962 -14.827 1.00 96.56 211 SER A CA 1
ATOM 1647 C C . SER A 1 211 ? 22.685 -5.009 -13.985 1.00 96.56 211 SER A C 1
ATOM 1649 O O . SER A 1 211 ? 21.601 -5.044 -14.567 1.00 96.56 211 SER A O 1
ATOM 1651 N N . ASP A 1 212 ? 22.776 -4.897 -12.654 1.00 97.38 212 ASP A N 1
ATOM 1652 C CA . ASP A 1 212 ? 21.613 -4.834 -11.753 1.00 97.38 212 ASP A CA 1
ATOM 1653 C C . ASP A 1 212 ? 20.718 -3.614 -12.014 1.00 97.38 212 ASP A C 1
ATOM 1655 O O . ASP A 1 212 ? 19.517 -3.657 -11.743 1.00 97.38 212 ASP A O 1
ATOM 1659 N N . LEU A 1 213 ? 21.277 -2.543 -12.592 1.00 95.44 213 LEU A N 1
ATOM 1660 C CA . LEU A 1 213 ? 20.537 -1.343 -12.993 1.00 95.44 213 LEU A CA 1
ATOM 1661 C C . LEU A 1 213 ? 19.716 -1.548 -14.278 1.00 95.44 213 LEU A C 1
ATOM 1663 O O . LEU A 1 213 ? 18.982 -0.647 -14.698 1.00 95.44 213 LEU A O 1
ATOM 1667 N N . THR A 1 214 ? 19.833 -2.698 -14.933 1.00 96.50 214 THR A N 1
ATOM 1668 C CA . THR A 1 214 ? 19.048 -2.996 -16.129 1.00 96.50 214 THR A CA 1
ATOM 1669 C C . THR A 1 214 ? 17.672 -3.504 -15.719 1.00 96.50 214 THR A C 1
ATOM 1671 O O . THR A 1 214 ? 17.542 -4.406 -14.892 1.00 96.50 214 THR A O 1
ATOM 1674 N N . VAL A 1 215 ? 16.640 -2.905 -16.310 1.00 97.38 215 VAL A N 1
ATOM 1675 C CA . VAL A 1 215 ? 15.251 -3.366 -16.209 1.00 97.38 215 VAL A CA 1
ATOM 1676 C C . VAL A 1 215 ? 14.804 -3.776 -17.603 1.00 97.38 215 VAL A C 1
ATOM 1678 O O . VAL A 1 215 ? 14.838 -2.957 -18.537 1.00 97.38 215 VAL A O 1
ATOM 1681 N N . THR A 1 216 ? 14.440 -5.046 -17.749 1.00 97.38 216 THR A N 1
ATOM 1682 C CA . THR A 1 216 ? 13.949 -5.598 -19.014 1.00 97.38 216 THR A CA 1
ATOM 1683 C C . THR A 1 216 ? 12.524 -5.120 -19.299 1.00 97.38 216 THR A C 1
ATOM 1685 O O . THR A 1 216 ? 11.831 -4.583 -18.435 1.00 97.38 216 THR A O 1
ATOM 1688 N N . GLU A 1 217 ? 12.061 -5.317 -20.528 1.00 96.12 217 GLU A N 1
ATOM 1689 C CA . GLU A 1 217 ? 10.691 -4.975 -20.935 1.00 96.12 217 GLU A CA 1
ATOM 1690 C C . GLU A 1 217 ? 9.637 -5.801 -20.189 1.00 96.12 217 GLU A C 1
ATOM 1692 O O . GLU A 1 217 ? 8.595 -5.279 -19.786 1.00 96.12 217 GLU A O 1
ATOM 1697 N N . SER A 1 218 ? 9.932 -7.079 -19.932 1.00 97.00 218 SER A N 1
ATOM 1698 C CA . SER A 1 218 ? 9.060 -7.955 -19.149 1.00 97.00 218 SER A CA 1
ATOM 1699 C C . SER A 1 218 ? 8.976 -7.517 -17.686 1.00 97.00 218 SER A C 1
ATOM 1701 O O . SER A 1 218 ? 7.894 -7.519 -17.105 1.00 97.00 218 SER A O 1
ATOM 1703 N N . GLU A 1 219 ? 10.099 -7.100 -17.094 1.00 97.88 219 GLU A N 1
ATOM 1704 C CA . GLU A 1 219 ? 10.156 -6.594 -15.718 1.00 97.88 219 GLU A CA 1
ATOM 1705 C C . GLU A 1 219 ? 9.417 -5.260 -15.565 1.00 97.88 219 GLU A C 1
ATOM 1707 O O . GLU A 1 219 ? 8.683 -5.066 -14.596 1.00 97.88 219 GLU A O 1
ATOM 1712 N N . TYR A 1 220 ? 9.560 -4.367 -16.547 1.00 95.44 220 TYR A N 1
ATOM 1713 C CA . TYR A 1 220 ? 8.784 -3.129 -16.639 1.00 95.44 220 TYR A CA 1
ATOM 1714 C C . TYR A 1 220 ? 7.277 -3.420 -16.714 1.00 95.44 220 TYR A C 1
ATOM 1716 O O . TYR A 1 220 ? 6.496 -2.890 -15.921 1.00 95.44 220 TYR A O 1
ATOM 1724 N N . SER A 1 221 ? 6.875 -4.345 -17.590 1.00 93.94 221 SER A N 1
ATOM 1725 C CA . SER A 1 221 ? 5.476 -4.764 -17.738 1.00 93.94 221 SER A CA 1
ATOM 1726 C C . SER A 1 221 ? 4.914 -5.408 -16.465 1.00 93.94 221 SER A C 1
ATOM 1728 O O . SER A 1 221 ? 3.749 -5.208 -16.117 1.00 93.94 221 SER A O 1
ATOM 1730 N N . ASP A 1 222 ? 5.722 -6.182 -15.737 1.00 97.12 222 ASP A N 1
ATOM 1731 C CA . ASP A 1 222 ? 5.340 -6.746 -14.439 1.00 97.12 222 ASP A CA 1
ATOM 1732 C C . ASP A 1 222 ? 5.128 -5.663 -13.377 1.00 97.12 222 ASP A C 1
ATOM 1734 O O . ASP A 1 222 ? 4.153 -5.744 -12.630 1.00 97.12 222 ASP A O 1
ATOM 1738 N N . ALA A 1 223 ? 5.977 -4.632 -13.329 1.00 95.69 223 ALA A N 1
ATOM 1739 C CA . ALA A 1 223 ? 5.822 -3.523 -12.388 1.00 95.69 223 ALA A CA 1
ATOM 1740 C C . ALA A 1 223 ? 4.523 -2.733 -12.628 1.00 95.69 223 ALA A C 1
ATOM 1742 O O . ALA A 1 223 ? 3.805 -2.424 -11.676 1.00 95.69 223 ALA A O 1
ATOM 1743 N N . ILE A 1 224 ? 4.165 -2.482 -13.890 1.00 92.44 224 ILE A N 1
ATOM 1744 C CA . ILE A 1 224 ? 2.903 -1.813 -14.247 1.00 92.44 224 ILE A CA 1
ATOM 1745 C C . ILE A 1 224 ? 1.702 -2.671 -13.854 1.00 92.44 224 ILE A C 1
ATOM 1747 O O . ILE A 1 224 ? 0.765 -2.191 -13.217 1.00 92.44 224 ILE A O 1
ATOM 1751 N N . ARG A 1 225 ? 1.730 -3.965 -14.196 1.00 93.06 225 ARG A N 1
ATOM 1752 C CA . ARG A 1 225 ? 0.649 -4.895 -13.836 1.00 93.06 225 ARG A CA 1
ATOM 1753 C C . ARG A 1 225 ? 0.493 -5.024 -12.323 1.00 93.06 225 ARG A C 1
ATOM 1755 O O . ARG A 1 225 ? -0.636 -5.100 -11.843 1.00 93.06 225 ARG A O 1
ATOM 1762 N N . ALA A 1 226 ? 1.601 -5.009 -11.583 1.00 96.00 226 ALA A N 1
ATOM 1763 C CA . ALA A 1 226 ? 1.605 -4.993 -10.127 1.00 96.00 226 ALA A CA 1
ATOM 1764 C C . ALA A 1 226 ? 0.937 -3.731 -9.562 1.00 96.00 226 ALA A C 1
ATOM 1766 O O . ALA A 1 226 ? 0.085 -3.843 -8.681 1.00 96.00 226 ALA A O 1
ATOM 1767 N N . PHE A 1 227 ? 1.276 -2.555 -10.100 1.00 92.44 227 PHE A N 1
ATOM 1768 C CA . PHE A 1 227 ? 0.665 -1.280 -9.720 1.00 92.44 227 PHE A CA 1
ATOM 1769 C C . PHE A 1 227 ? -0.845 -1.271 -9.968 1.00 92.44 227 PHE A C 1
ATOM 1771 O O . PHE A 1 227 ? -1.614 -1.080 -9.029 1.00 92.44 227 PHE A O 1
ATOM 1778 N N . ILE A 1 228 ? -1.272 -1.564 -11.203 1.00 88.00 228 ILE A N 1
ATOM 1779 C CA . ILE A 1 228 ? -2.694 -1.593 -11.586 1.00 88.00 228 ILE A CA 1
ATOM 1780 C C . ILE A 1 228 ? -3.468 -2.568 -10.697 1.00 88.00 228 ILE A C 1
ATOM 1782 O O . ILE A 1 228 ? -4.585 -2.284 -10.266 1.00 88.00 228 ILE A O 1
ATOM 1786 N N . TRP A 1 229 ? -2.891 -3.740 -10.429 1.00 95.56 229 TRP A N 1
ATOM 1787 C CA . TRP A 1 229 ? -3.508 -4.718 -9.547 1.00 95.56 229 TRP A CA 1
ATOM 1788 C C . TRP A 1 229 ? -3.667 -4.175 -8.123 1.00 95.56 229 TRP A C 1
ATOM 1790 O O . TRP A 1 229 ? -4.766 -4.251 -7.577 1.00 95.56 229 TRP A O 1
ATOM 1800 N N . PHE A 1 230 ? -2.608 -3.612 -7.539 1.00 95.69 230 PHE A N 1
ATOM 1801 C CA . PHE A 1 230 ? -2.618 -3.122 -6.162 1.00 95.69 230 PHE A CA 1
ATOM 1802 C C . PHE A 1 230 ? -3.583 -1.941 -5.978 1.00 95.69 230 PHE A C 1
ATOM 1804 O O . PHE A 1 230 ? -4.350 -1.925 -5.014 1.00 95.69 230 PHE A O 1
ATOM 1811 N N . ASP A 1 231 ? -3.610 -1.003 -6.926 1.00 89.31 231 ASP A N 1
ATOM 1812 C CA . ASP A 1 231 ? -4.560 0.116 -6.948 1.00 89.31 231 ASP A CA 1
ATOM 1813 C C . ASP A 1 231 ? -6.014 -0.383 -6.998 1.00 89.31 231 ASP A C 1
ATOM 1815 O O . ASP A 1 231 ? -6.837 -0.026 -6.154 1.00 89.31 231 ASP A O 1
ATOM 1819 N N . ARG A 1 232 ? -6.315 -1.341 -7.886 1.00 89.56 232 ARG A N 1
ATOM 1820 C CA . ARG A 1 232 ? -7.642 -1.977 -7.953 1.00 89.56 232 ARG A CA 1
ATOM 1821 C C . ARG A 1 232 ? -8.031 -2.696 -6.664 1.00 89.56 232 ARG A C 1
ATOM 1823 O O . ARG A 1 232 ? -9.189 -2.621 -6.263 1.00 89.56 232 ARG A O 1
ATOM 1830 N N . GLN A 1 233 ? -7.110 -3.409 -6.012 1.00 96.44 233 GLN A N 1
ATOM 1831 C CA . GLN A 1 233 ? -7.422 -4.036 -4.721 1.00 96.44 233 GLN A CA 1
ATOM 1832 C C . GLN A 1 233 ? -7.712 -2.979 -3.652 1.00 96.44 233 GLN A C 1
ATOM 1834 O O . GLN A 1 233 ? -8.648 -3.143 -2.874 1.00 96.44 233 GLN A O 1
ATOM 1839 N N . SER A 1 234 ? -6.953 -1.883 -3.655 1.00 94.06 234 SER A N 1
ATOM 1840 C CA . SER A 1 234 ? -7.138 -0.755 -2.737 1.00 94.06 234 SER A CA 1
ATOM 1841 C C . SER A 1 234 ? -8.504 -0.095 -2.926 1.00 94.06 234 SER A C 1
ATOM 1843 O O . SER A 1 234 ? -9.199 0.171 -1.950 1.00 94.06 234 SER A O 1
ATOM 1845 N N . LEU A 1 235 ? -8.949 0.067 -4.172 1.00 88.44 235 LEU A N 1
ATOM 1846 C CA . LEU A 1 235 ? -10.301 0.531 -4.489 1.00 88.44 235 LEU A CA 1
ATOM 1847 C C . LEU A 1 235 ? -11.383 -0.386 -3.930 1.00 88.44 235 LEU A C 1
ATOM 1849 O O . LEU A 1 235 ? -12.295 0.074 -3.245 1.00 88.44 235 LEU A O 1
ATOM 1853 N N . ARG A 1 236 ? -11.256 -1.693 -4.184 1.00 94.31 236 ARG A N 1
ATOM 1854 C CA . ARG A 1 236 ? -12.252 -2.693 -3.777 1.00 94.31 236 ARG A CA 1
ATOM 1855 C C . ARG A 1 236 ? -12.519 -2.701 -2.272 1.00 94.31 236 ARG A C 1
ATOM 1857 O O . ARG A 1 236 ? -13.646 -2.983 -1.882 1.00 94.31 236 ARG A O 1
ATOM 1864 N N . ILE A 1 237 ? -11.510 -2.415 -1.446 1.00 95.69 237 ILE A N 1
ATOM 1865 C CA . ILE A 1 237 ? -11.685 -2.312 0.008 1.00 95.69 237 ILE A CA 1
ATOM 1866 C C . ILE A 1 237 ? -12.148 -0.916 0.445 1.00 95.69 237 ILE A C 1
ATOM 1868 O O . ILE A 1 237 ? -12.998 -0.806 1.324 1.00 95.69 237 ILE A O 1
ATOM 1872 N N . MET A 1 238 ? -11.622 0.158 -0.153 1.00 90.88 238 MET A N 1
ATOM 1873 C CA . MET A 1 238 ? -11.900 1.521 0.315 1.00 90.88 238 MET A CA 1
ATOM 1874 C C . MET A 1 238 ? -13.283 2.030 -0.094 1.00 90.88 238 MET A C 1
ATOM 1876 O O . MET A 1 238 ? -13.906 2.758 0.671 1.00 90.88 238 MET A O 1
ATOM 1880 N N . GLU A 1 239 ? -13.786 1.653 -1.268 1.00 89.69 239 GLU A N 1
ATOM 1881 C CA . GLU A 1 239 ? -15.053 2.171 -1.792 1.00 89.69 239 GLU A CA 1
ATOM 1882 C C . GLU A 1 239 ? -16.278 1.751 -0.947 1.00 89.69 239 GLU A C 1
ATOM 1884 O O . GLU A 1 239 ? -17.106 2.610 -0.629 1.00 89.69 239 GLU A O 1
ATOM 1889 N N . PRO A 1 240 ? -16.424 0.485 -0.498 1.00 91.69 240 PRO A N 1
ATOM 1890 C CA . PRO A 1 240 ? -17.485 0.121 0.444 1.00 91.69 240 PRO A CA 1
ATOM 1891 C C . PRO A 1 240 ? -17.343 0.816 1.804 1.00 91.69 240 PRO A C 1
ATOM 1893 O O . PRO A 1 240 ? -18.345 1.281 2.347 1.00 91.69 240 PRO A O 1
ATOM 1896 N N . ILE A 1 241 ? -16.113 0.931 2.325 1.00 92.56 241 ILE A N 1
ATOM 1897 C CA . ILE A 1 241 ? -15.834 1.609 3.603 1.00 92.56 241 ILE A CA 1
ATOM 1898 C C . ILE A 1 241 ? -16.261 3.078 3.528 1.00 92.56 241 ILE A C 1
ATOM 1900 O O . ILE A 1 241 ? -16.949 3.571 4.418 1.00 92.56 241 ILE A O 1
ATOM 1904 N N . ALA A 1 242 ? -15.917 3.762 2.439 1.00 88.12 242 ALA A N 1
ATOM 1905 C CA . ALA A 1 242 ? -16.323 5.137 2.193 1.00 88.12 242 ALA A CA 1
ATOM 1906 C C . ALA A 1 242 ? -17.832 5.332 2.234 1.00 88.12 242 ALA A C 1
ATOM 1908 O O . ALA A 1 242 ? -18.332 6.205 2.937 1.00 88.12 242 ALA A O 1
ATOM 1909 N N . ARG A 1 243 ? -18.556 4.491 1.486 1.00 86.50 243 ARG A N 1
ATOM 1910 C CA . ARG A 1 243 ? -20.016 4.549 1.410 1.00 86.50 243 ARG A CA 1
ATOM 1911 C C . ARG A 1 243 ? -20.655 4.336 2.775 1.00 86.50 243 ARG A C 1
ATOM 1913 O O . ARG A 1 243 ? -21.622 5.021 3.099 1.00 86.50 243 ARG A O 1
ATOM 1920 N N . ALA A 1 244 ? -20.120 3.404 3.565 1.00 87.81 244 ALA A N 1
ATOM 1921 C CA . ALA A 1 244 ? -20.591 3.167 4.924 1.00 87.81 244 ALA A CA 1
ATOM 1922 C C . ALA A 1 244 ? -20.394 4.414 5.804 1.00 87.81 244 ALA A C 1
ATOM 1924 O O . ALA A 1 244 ? -21.344 4.870 6.441 1.00 87.81 244 ALA A O 1
ATOM 1925 N N . LEU A 1 245 ? -19.203 5.022 5.758 1.00 86.31 245 LEU A N 1
ATOM 1926 C CA . LEU A 1 245 ? -18.896 6.242 6.509 1.00 86.31 245 LEU A CA 1
ATOM 1927 C C . LEU A 1 245 ? -19.771 7.430 6.089 1.00 86.31 245 LEU A C 1
ATOM 1929 O O . LEU A 1 245 ? -20.303 8.122 6.955 1.00 86.31 245 LEU A O 1
ATOM 1933 N N . ASP A 1 246 ? -19.979 7.645 4.789 1.00 83.19 246 ASP A N 1
ATOM 1934 C CA . ASP A 1 246 ? -20.857 8.708 4.283 1.00 83.19 246 ASP A CA 1
ATOM 1935 C C . ASP A 1 246 ? -22.308 8.516 4.760 1.00 83.19 246 ASP A C 1
ATOM 1937 O O . ASP A 1 246 ? -22.975 9.480 5.151 1.00 83.19 246 ASP A O 1
ATOM 1941 N N . GLY A 1 247 ? -22.788 7.268 4.792 1.00 81.31 247 GLY A N 1
ATOM 1942 C CA . GLY A 1 247 ? -24.101 6.926 5.338 1.00 81.31 247 GLY A CA 1
ATOM 1943 C C . GLY A 1 247 ? -24.226 7.259 6.826 1.00 81.31 247 GLY A C 1
ATOM 1944 O O . GLY A 1 247 ? -25.245 7.802 7.260 1.00 81.31 247 GLY A O 1
ATOM 1945 N N . ASP A 1 248 ? -23.186 6.994 7.611 1.00 82.12 248 ASP A N 1
ATOM 1946 C CA . ASP A 1 248 ? -23.176 7.303 9.041 1.00 82.12 248 ASP A CA 1
ATOM 1947 C C . ASP A 1 248 ? -23.071 8.808 9.313 1.00 82.12 248 ASP A C 1
ATOM 1949 O O . ASP A 1 248 ? -23.761 9.318 10.201 1.00 82.12 248 ASP A O 1
ATOM 1953 N N . ILE A 1 249 ? -22.310 9.551 8.502 1.00 78.88 249 ILE A N 1
ATOM 1954 C CA . ILE A 1 249 ? -22.294 11.021 8.544 1.00 78.88 249 ILE A CA 1
ATOM 1955 C C . ILE A 1 249 ? -23.685 11.580 8.253 1.00 78.88 249 ILE A C 1
ATOM 1957 O O . ILE A 1 249 ? -24.148 12.467 8.971 1.00 78.88 249 ILE A O 1
ATOM 1961 N N . ALA A 1 250 ? -24.359 11.084 7.213 1.00 80.88 250 ALA A N 1
ATOM 1962 C CA . ALA A 1 250 ? -25.692 11.553 6.851 1.00 80.88 250 ALA A CA 1
ATOM 1963 C C . ALA A 1 250 ? -26.693 11.338 8.001 1.00 80.88 250 ALA A C 1
ATOM 1965 O O . ALA A 1 250 ? -27.427 12.264 8.354 1.00 80.88 250 ALA A O 1
ATOM 1966 N N . LYS A 1 251 ? -26.653 10.168 8.657 1.00 82.69 251 LYS A N 1
ATOM 1967 C CA . LYS A 1 251 ? -27.469 9.876 9.850 1.00 82.69 251 LYS A CA 1
ATOM 1968 C C . LYS A 1 251 ? -27.133 10.800 11.021 1.00 82.69 251 LYS A C 1
ATOM 1970 O O . LYS A 1 251 ? -28.042 11.303 11.678 1.00 82.69 251 LYS A O 1
ATOM 1975 N N . LEU A 1 252 ? -25.849 11.035 11.301 1.00 81.50 252 LEU A N 1
ATOM 1976 C CA . LEU A 1 252 ? -25.423 11.944 12.373 1.00 81.50 252 LEU A CA 1
ATOM 1977 C C . LEU A 1 252 ? -25.896 13.376 12.111 1.00 81.50 252 LEU A C 1
ATOM 1979 O O . LEU A 1 252 ? -26.447 14.002 13.013 1.00 81.50 252 LEU A O 1
ATOM 1983 N N . ARG A 1 253 ? -25.756 13.867 10.875 1.00 80.88 253 ARG A N 1
ATOM 1984 C CA . ARG A 1 253 ? -26.265 15.183 10.468 1.00 80.88 253 ARG A CA 1
ATOM 1985 C C . ARG A 1 253 ? -27.772 15.286 10.659 1.00 80.88 253 ARG A C 1
ATOM 1987 O O . ARG A 1 253 ? -28.216 16.248 11.269 1.00 80.88 253 ARG A O 1
ATOM 1994 N N . GLN A 1 254 ? -28.535 14.281 10.226 1.00 84.19 254 GLN A N 1
ATOM 1995 C CA . GLN A 1 254 ? -29.986 14.248 10.421 1.00 84.19 254 GLN A CA 1
ATOM 1996 C C . GLN A 1 254 ? -30.369 14.310 11.908 1.00 84.19 254 GLN A C 1
ATOM 1998 O O . GLN A 1 254 ? -31.288 15.043 12.274 1.00 84.19 254 GLN A O 1
ATOM 2003 N N . ARG A 1 255 ? -29.649 13.579 12.774 1.00 84.75 255 ARG A N 1
ATOM 2004 C CA . ARG A 1 255 ? -29.856 13.620 14.231 1.00 84.75 255 ARG A CA 1
ATOM 2005 C C . ARG A 1 255 ? -29.549 14.999 14.805 1.00 84.75 255 ARG A C 1
ATOM 2007 O O . ARG A 1 255 ? -30.317 15.464 15.629 1.00 84.75 255 ARG A O 1
ATOM 2014 N N . LEU A 1 256 ? -28.481 15.655 14.352 1.00 83.88 256 LEU A N 1
ATOM 2015 C CA . LEU A 1 256 ? -28.115 17.000 14.802 1.00 83.88 256 LEU A CA 1
ATOM 2016 C C . LEU A 1 256 ? -29.111 18.069 14.336 1.00 83.88 256 LEU A C 1
ATOM 2018 O O . LEU A 1 256 ? -29.456 18.945 15.117 1.00 83.88 256 LEU A O 1
ATOM 2022 N N . THR A 1 257 ? -29.611 17.992 13.100 1.00 84.81 257 THR A N 1
ATOM 2023 C CA . THR A 1 257 ? -30.610 18.947 12.582 1.00 84.81 257 THR A CA 1
ATOM 2024 C C . THR A 1 257 ? -32.011 18.725 13.148 1.00 84.81 257 THR A C 1
ATOM 2026 O O . THR A 1 257 ? -32.828 19.636 13.116 1.00 84.81 257 THR A O 1
ATOM 2029 N N . GLY A 1 258 ? -32.304 17.512 13.629 1.00 78.94 258 GLY A N 1
ATOM 2030 C CA . GLY A 1 258 ? -33.552 17.186 14.322 1.00 78.94 258 GLY A CA 1
ATOM 2031 C C . GLY A 1 258 ? -33.555 17.562 15.807 1.00 78.94 258 GLY A C 1
ATOM 2032 O O . GLY A 1 258 ? -34.594 17.441 16.450 1.00 78.94 258 GLY A O 1
ATOM 2033 N N . ILE A 1 259 ? -32.418 18.003 16.359 1.00 70.62 259 ILE A N 1
ATOM 2034 C CA . ILE A 1 259 ? -32.367 18.627 17.682 1.00 70.62 259 ILE A CA 1
ATOM 2035 C C . ILE A 1 259 ? -32.865 20.061 17.508 1.00 70.62 259 ILE A C 1
ATOM 2037 O O . ILE A 1 259 ? -32.278 20.834 16.752 1.00 70.62 259 ILE A O 1
ATOM 2041 N N . ASP A 1 260 ? -33.969 20.388 18.180 1.00 62.50 260 ASP A N 1
ATOM 2042 C CA . ASP A 1 260 ? -34.589 21.713 18.153 1.00 62.50 260 ASP A CA 1
ATOM 2043 C C . ASP A 1 260 ? -33.527 22.805 18.420 1.00 62.50 260 ASP A C 1
ATOM 2045 O O . ASP A 1 260 ? -32.848 22.748 19.455 1.00 62.50 260 ASP A O 1
ATOM 2049 N N . PRO A 1 261 ? -33.347 23.796 17.521 1.00 59.53 261 PRO A N 1
ATOM 2050 C CA . PRO A 1 261 ? -32.397 24.892 17.713 1.00 59.53 261 PRO A CA 1
ATOM 2051 C C . PRO A 1 261 ? -32.561 25.615 19.057 1.00 59.53 261 PRO A C 1
ATOM 2053 O O . PRO A 1 261 ? -31.591 26.176 19.571 1.00 59.53 261 PRO A O 1
ATOM 2056 N N . ILE A 1 262 ? -33.766 25.577 19.640 1.00 58.28 262 ILE A N 1
ATOM 2057 C CA . ILE A 1 262 ? -34.080 26.200 20.928 1.00 58.28 262 ILE A CA 1
ATOM 2058 C C . ILE A 1 262 ? -33.315 25.511 22.074 1.00 58.28 262 ILE A C 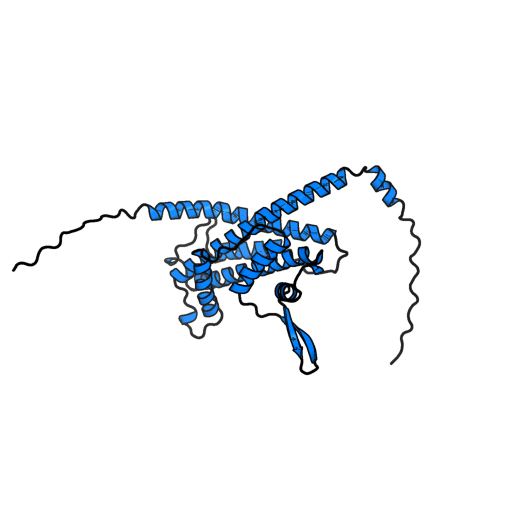1
ATOM 2060 O O . ILE A 1 262 ? -32.684 26.205 22.874 1.00 58.28 262 ILE A O 1
ATOM 2064 N N . ALA A 1 263 ? -33.219 24.176 22.086 1.00 58.06 263 ALA A N 1
ATOM 2065 C CA . ALA A 1 263 ? -32.451 23.434 23.097 1.00 58.06 263 ALA A CA 1
ATOM 2066 C C . ALA A 1 263 ? -30.926 23.664 22.985 1.00 58.06 263 ALA A C 1
ATOM 2068 O O . ALA A 1 263 ? -30.204 23.632 23.981 1.00 58.06 263 ALA A O 1
ATOM 2069 N N . ALA A 1 264 ? -30.419 23.953 21.780 1.00 54.91 264 ALA A N 1
ATOM 2070 C CA . ALA A 1 264 ? -29.007 24.288 21.562 1.00 54.91 264 ALA A CA 1
ATOM 2071 C C . ALA A 1 264 ? -28.644 25.722 22.004 1.00 54.91 264 ALA A C 1
ATOM 2073 O O . ALA A 1 264 ? -27.462 26.038 22.172 1.00 54.91 264 ALA A O 1
ATOM 2074 N N . SER A 1 265 ? -29.641 26.597 22.180 1.00 55.12 265 SER A N 1
ATOM 2075 C CA . SER A 1 265 ? -29.451 27.961 22.687 1.00 55.12 265 SER A CA 1
ATOM 2076 C C . SER A 1 265 ? -29.393 28.014 24.220 1.00 55.12 265 SER A C 1
ATOM 2078 O O . SER A 1 265 ? -28.589 28.773 24.759 1.00 55.12 265 SER A O 1
ATOM 2080 N N . GLU A 1 266 ? -30.117 27.131 24.921 1.00 57.19 266 GLU A N 1
ATOM 2081 C CA . GLU A 1 266 ? -30.049 26.998 26.388 1.00 57.19 266 GLU A CA 1
ATOM 2082 C C . GLU A 1 266 ? -28.674 26.510 26.875 1.00 57.19 266 GLU A C 1
ATOM 2084 O O . GLU A 1 266 ? -28.199 26.936 27.926 1.00 57.19 266 GLU A O 1
ATOM 2089 N N . PHE A 1 267 ? -27.964 25.707 26.076 1.00 54.56 267 PHE A N 1
ATOM 2090 C CA . PHE A 1 267 ? -26.605 25.261 26.413 1.00 54.56 267 PHE A CA 1
ATOM 2091 C C . PHE A 1 267 ? -25.547 26.376 26.313 1.00 54.56 267 PHE A C 1
ATOM 2093 O O . PHE A 1 267 ? -24.490 26.278 26.932 1.00 54.56 267 PHE A O 1
ATOM 2100 N N . ARG A 1 268 ? -25.823 27.461 25.570 1.00 54.09 268 ARG A N 1
ATOM 2101 C CA . ARG A 1 268 ? -24.935 28.640 25.501 1.00 54.09 268 ARG A CA 1
ATOM 2102 C C . ARG A 1 268 ? -25.147 29.622 26.656 1.00 54.09 268 ARG A C 1
ATOM 2104 O O . ARG A 1 268 ? -24.408 30.592 26.746 1.00 54.09 268 ARG A O 1
ATOM 2111 N N . GLY A 1 269 ? -26.121 29.374 27.536 1.00 52.66 269 GLY A N 1
ATOM 2112 C CA . GLY A 1 269 ? -26.356 30.173 28.742 1.00 52.66 269 GLY A CA 1
ATOM 2113 C C . GLY A 1 269 ? -25.432 29.840 29.919 1.00 52.66 269 GLY A C 1
ATOM 2114 O O . GLY A 1 269 ? -25.443 30.563 30.907 1.00 52.66 269 GLY A O 1
ATOM 2115 N N . ILE A 1 270 ? -24.615 28.782 29.827 1.00 55.34 270 ILE A N 1
ATOM 2116 C CA . ILE A 1 270 ? -23.633 28.389 30.858 1.00 55.34 270 ILE A CA 1
ATOM 2117 C C . ILE A 1 270 ? -22.223 28.836 30.437 1.00 55.34 270 ILE A C 1
ATOM 2119 O O . ILE A 1 270 ? -21.254 28.084 30.478 1.00 55.34 270 ILE A O 1
ATOM 2123 N N . SER A 1 271 ? -22.112 30.077 29.977 1.00 49.81 271 SER A N 1
ATOM 2124 C CA . SER A 1 271 ? -20.848 30.810 29.924 1.00 49.81 271 SER A CA 1
ATOM 2125 C C . SER A 1 271 ? -20.965 32.012 30.854 1.00 49.81 271 SER A C 1
ATOM 2127 O O . SER A 1 271 ? -20.873 33.155 30.417 1.00 49.81 271 SER A O 1
ATOM 2129 N N . ASP A 1 272 ? -21.260 31.747 32.127 1.00 49.78 272 ASP A N 1
ATOM 2130 C CA . ASP A 1 272 ? -20.963 32.711 33.176 1.00 49.78 272 ASP A CA 1
ATOM 2131 C C . ASP A 1 272 ? -19.523 32.441 33.615 1.00 49.78 272 ASP A C 1
ATOM 2133 O O . ASP A 1 272 ? -19.188 31.357 34.107 1.00 49.78 272 ASP A O 1
ATOM 2137 N N . GLU A 1 273 ? -18.652 33.396 33.307 1.00 53.28 273 GLU A N 1
ATOM 2138 C CA . GLU A 1 273 ? -17.218 33.382 33.558 1.00 53.28 273 GLU A CA 1
ATOM 2139 C C . GLU A 1 273 ? -16.928 33.412 35.065 1.00 53.28 273 GLU A C 1
ATOM 2141 O O . GLU A 1 273 ? -16.490 34.418 35.617 1.00 53.28 273 GLU A O 1
ATOM 2146 N N . SER A 1 274 ? -17.138 32.299 35.767 1.00 61.69 274 SER A N 1
ATOM 2147 C CA . SER A 1 274 ? -16.471 32.102 37.053 1.00 61.69 274 SER A CA 1
ATOM 2148 C C . SER A 1 274 ? -15.000 31.772 36.779 1.00 61.69 274 SER A C 1
ATOM 2150 O O . SER A 1 274 ? -14.721 30.743 36.154 1.00 61.69 274 SER A O 1
ATOM 2152 N N . PRO A 1 275 ? -14.042 32.616 37.210 1.00 59.31 275 PRO A N 1
ATOM 2153 C CA . PRO A 1 275 ? -12.624 32.368 36.996 1.00 59.31 275 PRO A CA 1
ATOM 2154 C C . PRO A 1 275 ? -12.242 31.012 37.584 1.00 59.31 275 PRO A C 1
ATOM 2156 O O . PRO A 1 275 ? -12.521 30.731 38.752 1.00 59.31 275 PRO A O 1
ATOM 2159 N N . LEU A 1 276 ? -11.594 30.169 36.780 1.00 60.50 276 LEU A N 1
ATOM 2160 C CA . LEU A 1 276 ? -11.044 28.912 37.271 1.00 60.50 276 LEU A CA 1
ATOM 2161 C C . LEU A 1 276 ? -10.056 29.206 38.414 1.00 60.50 276 LEU A C 1
ATOM 2163 O O . LEU A 1 276 ? -9.232 30.118 38.282 1.00 60.50 276 LEU A O 1
ATOM 2167 N N . PRO A 1 277 ? -10.110 28.458 39.532 1.00 60.97 277 PRO A N 1
ATOM 2168 C CA . PRO A 1 277 ? -9.171 28.634 40.628 1.00 60.97 277 PRO A CA 1
ATOM 2169 C C . PRO A 1 277 ? -7.749 28.428 40.108 1.00 60.97 277 PRO A C 1
ATOM 2171 O O . PRO A 1 277 ? -7.411 27.378 39.561 1.00 60.97 277 PRO A O 1
ATOM 2174 N N . VAL A 1 278 ? -6.921 29.461 40.262 1.00 71.12 278 VAL A N 1
ATOM 2175 C CA . VAL A 1 278 ? -5.507 29.414 39.896 1.00 71.12 278 VAL A CA 1
ATOM 2176 C C . VAL A 1 278 ? -4.844 28.336 40.760 1.00 71.12 278 VAL A C 1
ATOM 2178 O O . VAL A 1 278 ? -4.917 28.431 41.989 1.00 71.12 278 VAL A O 1
ATOM 2181 N N . PRO A 1 279 ? -4.216 27.303 40.171 1.00 59.22 279 PRO A N 1
ATOM 2182 C CA . PRO A 1 279 ? -3.528 26.293 40.957 1.00 59.22 279 PRO A CA 1
ATOM 2183 C C . PRO A 1 279 ? -2.378 26.947 41.740 1.00 59.22 279 PRO A C 1
ATOM 2185 O O . PRO A 1 279 ? -1.695 27.831 41.207 1.00 59.22 279 PRO A O 1
ATOM 2188 N N . PRO A 1 280 ? -2.147 26.546 43.002 1.00 63.66 280 PRO A N 1
ATOM 2189 C CA . PRO A 1 280 ? -1.060 27.093 43.799 1.00 63.66 280 PRO A CA 1
ATOM 2190 C C . PRO A 1 280 ? 0.274 26.837 43.091 1.00 63.66 280 PRO A C 1
ATOM 2192 O O . PRO A 1 280 ? 0.568 25.710 42.692 1.00 63.66 280 PRO A O 1
ATOM 2195 N N . ARG A 1 281 ? 1.079 27.896 42.920 1.00 64.56 281 ARG A N 1
ATOM 2196 C CA . ARG A 1 281 ? 2.460 27.783 42.433 1.00 64.56 281 ARG A CA 1
ATOM 2197 C C . ARG A 1 281 ? 3.223 26.858 43.376 1.00 64.56 281 ARG A C 1
ATOM 2199 O O . ARG A 1 281 ? 3.494 27.234 44.514 1.00 64.56 281 ARG A O 1
ATOM 2206 N N . GLY A 1 282 ? 3.536 25.660 42.893 1.00 60.75 282 GLY A N 1
ATOM 2207 C CA . GLY A 1 282 ? 4.457 24.749 43.556 1.00 60.75 282 GLY A CA 1
ATOM 2208 C C . GLY A 1 282 ? 5.817 25.420 43.709 1.00 60.75 282 GLY A C 1
ATOM 2209 O O . GLY A 1 282 ? 6.318 26.040 42.769 1.00 60.75 282 GLY A O 1
ATOM 2210 N N . LEU A 1 283 ? 6.359 25.328 44.920 1.00 55.12 283 LEU A N 1
ATOM 2211 C CA . LEU A 1 283 ? 7.717 25.724 45.256 1.00 55.12 283 LEU A CA 1
ATOM 2212 C C . LEU A 1 283 ? 8.704 25.016 44.322 1.00 55.12 283 LEU A C 1
ATOM 2214 O O . LEU A 1 283 ? 8.625 23.806 44.123 1.00 55.12 283 LEU A O 1
ATOM 2218 N N . HIS A 1 284 ? 9.611 25.798 43.744 1.00 54.25 284 HIS A N 1
ATOM 2219 C CA . HIS A 1 284 ? 10.844 25.275 43.182 1.00 54.25 284 HIS A CA 1
ATOM 2220 C C . HIS A 1 284 ? 11.662 24.684 44.331 1.00 54.25 284 HIS A C 1
ATOM 2222 O O . HIS A 1 284 ? 12.048 25.418 45.239 1.00 54.25 284 HIS A O 1
ATOM 2228 N N . ASP A 1 285 ? 11.899 23.377 44.286 1.00 58.12 285 ASP A N 1
ATOM 2229 C CA . ASP A 1 285 ? 12.953 22.749 45.071 1.00 58.12 285 ASP A CA 1
ATOM 2230 C C . ASP A 1 285 ? 14.275 22.950 44.321 1.00 58.12 285 ASP A C 1
ATOM 2232 O O . ASP A 1 285 ? 14.465 22.444 43.212 1.00 58.12 285 ASP A O 1
ATOM 2236 N N . ASP A 1 286 ? 15.159 23.738 44.931 1.00 60.97 286 ASP A N 1
ATOM 2237 C CA . ASP A 1 286 ? 16.571 23.851 44.580 1.00 60.97 286 ASP A CA 1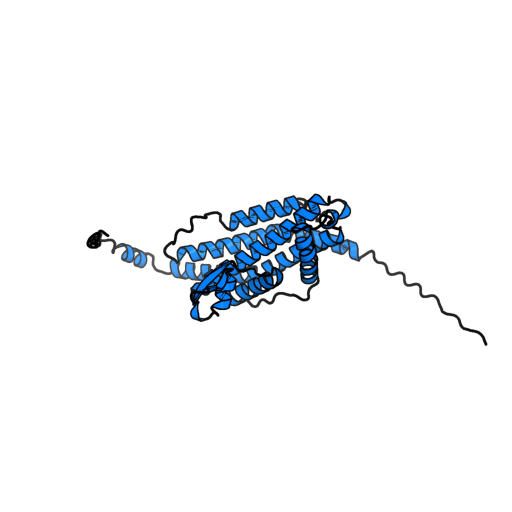
ATOM 2238 C C . ASP A 1 286 ? 17.296 22.538 44.931 1.00 60.97 286 ASP A C 1
ATOM 2240 O O . ASP A 1 286 ? 17.399 22.193 46.112 1.00 60.97 286 ASP A O 1
ATOM 2244 N N . VAL A 1 287 ? 17.838 21.845 43.919 1.00 61.56 287 VAL A N 1
ATOM 2245 C CA . VAL A 1 287 ? 19.002 20.936 44.024 1.00 61.56 287 VAL A CA 1
ATOM 2246 C C . VAL A 1 287 ? 19.845 21.046 42.758 1.00 61.56 287 VAL A C 1
ATOM 2248 O O . VAL A 1 287 ? 19.270 20.905 41.654 1.00 61.56 287 VAL A O 1
#

Radius of gyration: 27.1 Å; Cα contacts (8 Å, |Δi|>4): 211; chains: 1; bounding box: 62×88×89 Å

Secondary structure (DSSP, 8-state):
-----PPP--------SHHHHHHHHHHHHHHHHHHHHHHHHHHHHHHHHHHHTTSPPP-------HHHHHHHHHHHHHHHTT--TT-PPPPGGGS-HHHHHHHHHHHHHHHHHHHHHHHHHHHHHHGGGGGGS-HHHHHHHTTEEEEE-TTS-EEEEE----HHHHHHHHHHHHHHHTT-------SSHHHHHHHHHHHHHHHHHS-SSG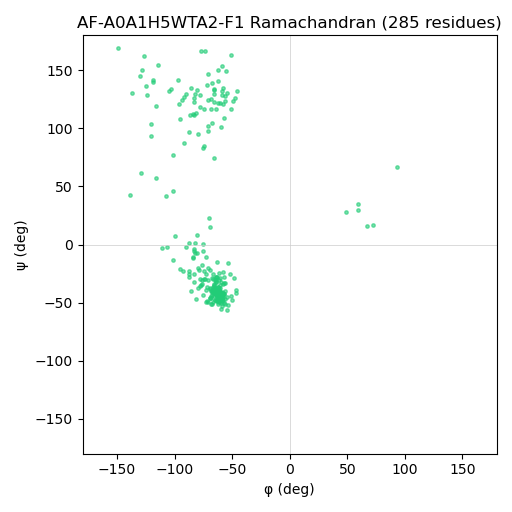GGG---HHHHHHHHHHHHHHHHHHHHHHHHHHHHHHHHHHHHHHHHHTS-HHHHHHGGG----PPPPPPP-PPP---

Nearest PDB structures (foldseek):
  3o43-assembly1_A  TM=4.393E-01  e=7.000E-01  synthetic construct
  3ma9-assembly1_A  TM=2.651E-01  e=8.042E-01  Human immunodeficiency virus 1
  6adq-assembly1_S  TM=3.181E-01  e=2.029E+00  Mycolicibacterium smegmatis MC2 51

Mean predicted aligned error: 13.23 Å

pLDDT: mean 75.01, std 23.23, range [26.11, 98.56]

Sequence (287 aa):
MPCSGFAGFVAETNDSQSLHDSGLLAKNLCKCATGHSEAIFLILIRAINMQVEKQPAQPFDEEVSIAKIGRELRDEFCWLADIGDDGRVPDPASVTHRARRNLVRCVFSFVEALSFVMKANALRHIRANHDQWDASELLIAEELSAEVTEAGRIVKKKAKVRTMSNVRFAFRLLAAAYGADFTLDVNSNGWQCLQRAIRVRDRVTHPKCLSDLTVTESEYSDAIRAFIWFDRQSLRIMEPIARALDGDIAKLRQRLTGIDPIAASEFRGISDESPLPVPPRGLHDDV

Organism: NCBI:txid863522